Protein AF-0000000076273530 (afdb_homodimer)

pLDDT: mean 72.55, std 24.23, range [30.48, 97.31]

Nearest PDB structures (foldseek):
  2n99-assembly1_A  TM=8.406E-01  e=6.584E-09  Homo sapiens
  8d9y-assembly2_J  TM=8.491E-01  e=9.619E-05  Oxyuranus scutellatus scutellatus
  1w6b-assembly1_A  TM=8.039E-01  e=1.177E-03  Naja oxiana
  7bps-assembly1_A  TM=5.803E-01  e=8.463E-02  Mus musculus
  7bps-assembly2_B  TM=5.901E-01  e=8.996E-02  Mus musculus

Radius of gyration: 47.21 Å; Cα contacts (8 Å, |Δi|>4): 381; chains: 2; bounding box: 47×213×114 Å

InterPro domains:
  IPR035076 Snake toxin/toxin-like [PF00087] (44-116)
  IPR045860 Snake toxin-like superfamily [G3DSA:2.10.60.10] (43-118)
  IPR045860 Snake toxin-like superfamily [SSF57302] (44-117)
  IPR051110 Ly-6/neurotoxin-like and GPI-anchored [PTHR16983] (40-117)

Solvent-accessible surface area (backbone atoms only — not comparable to full-atom values): 14728 Å² total; per-residue (Å²): 140,85,87,80,77,78,79,81,78,80,80,80,81,76,84,79,78,77,73,76,75,74,74,67,78,75,72,72,71,72,72,72,72,65,75,67,76,62,78,60,81,65,65,45,33,17,27,49,37,73,38,73,63,88,66,74,42,74,43,77,37,64,87,73,42,53,25,16,29,27,38,34,34,55,60,85,91,43,90,57,91,50,42,44,32,41,26,31,66,25,65,60,80,77,57,70,80,80,66,73,71,70,62,53,33,36,41,36,37,22,49,48,66,51,59,48,58,134,138,85,82,77,79,77,79,78,79,80,78,80,80,74,83,80,79,77,75,76,75,73,72,67,77,73,71,73,72,71,73,72,73,65,75,67,76,61,76,60,82,65,66,44,33,18,26,49,38,74,38,71,64,89,65,73,43,73,44,76,36,64,88,74,43,55,25,16,30,27,37,37,33,56,58,84,91,43,91,58,91,50,40,44,32,39,26,32,66,25,64,60,79,78,57,69,79,80,66,73,72,71,63,52,34,34,39,36,37,22,48,48,66,51,60,46,58,133

Structure (mmCIF, N/CA/C/O backbone):
data_AF-0000000076273530-model_v1
#
loop_
_entity.id
_entity.type
_entity.pdbx_description
1 polymer 'Secreted Ly-6/uPAR domain-containing protein 2'
#
loop_
_atom_site.group_PDB
_atom_site.id
_atom_site.type_symbol
_atom_site.label_atom_id
_atom_site.label_alt_id
_atom_site.label_comp_id
_atom_site.label_asym_id
_atom_site.label_entity_id
_atom_site.label_seq_id
_atom_site.pdbx_PDB_ins_code
_atom_site.Cartn_x
_atom_site.Cartn_y
_atom_site.Cartn_z
_atom_site.occupancy
_atom_site.B_iso_or_equiv
_atom_site.auth_seq_id
_atom_site.auth_comp_id
_atom_site.auth_asym_id
_atom_site.auth_atom_id
_atom_site.pdbx_PDB_model_num
ATOM 1 N N . MET A 1 1 ? -27.516 117.438 32.781 1 32.28 1 MET A N 1
ATOM 2 C CA . MET A 1 1 ? -27.844 116.375 33.75 1 32.28 1 MET A CA 1
ATOM 3 C C . MET A 1 1 ? -27.734 115 33.094 1 32.28 1 MET A C 1
ATOM 5 O O . MET A 1 1 ? -28.531 114.688 32.219 1 32.28 1 MET A O 1
ATOM 9 N N . THR A 1 2 ? -26.453 114.438 32.906 1 36.31 2 THR A N 1
ATOM 10 C CA . THR A 1 2 ? -25.938 113.312 32.125 1 36.31 2 THR A CA 1
ATOM 11 C C . THR A 1 2 ? -26.469 112 32.656 1 36.31 2 THR A C 1
ATOM 13 O O . THR A 1 2 ? -26.781 111.875 33.844 1 36.31 2 THR A O 1
ATOM 16 N N . PHE A 1 3 ? -26.688 110.938 31.766 1 34.25 3 PHE A N 1
ATOM 17 C CA . PHE A 1 3 ? -27.344 109.688 31.375 1 34.25 3 PHE A CA 1
ATOM 18 C C . PHE A 1 3 ? -26.719 108.5 32.094 1 34.25 3 PHE A C 1
ATOM 20 O O . PHE A 1 3 ? -25.672 108 31.656 1 34.25 3 PHE A O 1
ATOM 27 N N . HIS A 1 4 ? -26.562 108.438 33.5 1 34.25 4 HIS A N 1
ATOM 28 C CA . HIS A 1 4 ? -25.781 107.375 34.188 1 34.25 4 HIS A CA 1
ATOM 29 C C . HIS A 1 4 ? -26.469 106.062 34.094 1 34.25 4 HIS A C 1
ATOM 31 O O . HIS A 1 4 ? -27.547 105.875 34.656 1 34.25 4 HIS A O 1
ATOM 37 N N . ALA A 1 5 ? -26.516 105.5 32.844 1 36.19 5 ALA A N 1
ATOM 38 C CA . ALA A 1 5 ? -27.172 104.188 32.625 1 36.19 5 ALA A CA 1
ATOM 39 C C . ALA A 1 5 ? -26.547 103.062 33.438 1 36.19 5 ALA A C 1
ATOM 41 O O . ALA A 1 5 ? -25.312 102.875 33.406 1 36.19 5 ALA A O 1
ATOM 42 N N . ARG A 1 6 ? -27.141 102.75 34.594 1 32.78 6 ARG A N 1
ATOM 43 C CA . ARG A 1 6 ? -26.781 101.688 35.562 1 32.78 6 ARG A CA 1
ATOM 44 C C . ARG A 1 6 ? -26.812 100.312 34.938 1 32.78 6 ARG A C 1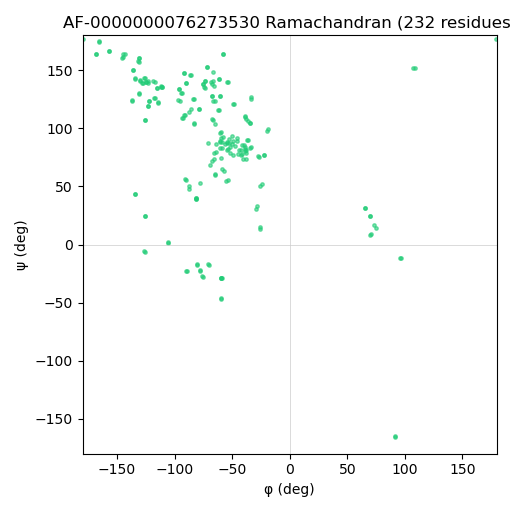
ATOM 46 O O . ARG A 1 6 ? -27.828 99.938 34.375 1 32.78 6 ARG A O 1
ATOM 53 N N . GLU A 1 7 ? -25.672 99.812 34.312 1 36.25 7 GLU A N 1
ATOM 54 C CA . GLU A 1 7 ? -25.5 98.5 33.656 1 36.25 7 GLU A CA 1
ATOM 55 C C . GLU A 1 7 ? -25.719 97.375 34.625 1 36.25 7 GLU A C 1
ATOM 57 O O . GLU A 1 7 ? -25.078 97.312 35.688 1 36.25 7 GLU A O 1
ATOM 62 N N . VAL A 1 8 ? -26.938 96.875 34.812 1 31.77 8 VAL A N 1
ATOM 63 C CA . VAL A 1 8 ? -27.312 95.812 35.719 1 31.77 8 VAL A CA 1
ATOM 64 C C . VAL A 1 8 ? -26.625 94.5 35.25 1 31.77 8 VAL A C 1
ATOM 66 O O . VAL A 1 8 ? -26.562 94.188 34.062 1 31.77 8 VAL A O 1
ATOM 69 N N . ASP A 1 9 ? -25.516 94 35.906 1 30.48 9 ASP A N 1
ATOM 70 C CA . ASP A 1 9 ? -24.625 92.875 35.75 1 30.48 9 ASP A CA 1
ATOM 71 C C . ASP A 1 9 ? -25.359 91.562 36.031 1 30.48 9 ASP A C 1
ATOM 73 O O . ASP A 1 9 ? -25.875 91.375 37.125 1 30.48 9 ASP A O 1
ATOM 77 N N . VAL A 1 10 ? -26.266 91.062 35.188 1 33.72 10 VAL A N 1
ATOM 78 C CA . VAL A 1 10 ? -27 89.812 35.406 1 33.72 10 VAL A CA 1
ATOM 79 C C . VAL A 1 10 ? -26.016 88.625 35.375 1 33.72 10 VAL A C 1
ATOM 81 O O . VAL A 1 10 ? -25.281 88.438 34.406 1 33.72 10 VAL A O 1
ATOM 84 N N . GLY A 1 11 ? -25.234 88.312 36.438 1 30.98 11 GLY A N 1
ATOM 85 C CA . GLY A 1 11 ? -24.312 87.188 36.656 1 30.98 11 GLY A CA 1
ATOM 86 C C . GLY A 1 11 ? -24.953 85.812 36.531 1 30.98 11 GLY A C 1
ATOM 87 O O . GLY A 1 11 ? -25.828 85.5 37.312 1 30.98 11 GLY A O 1
ATOM 88 N N . SER A 1 12 ? -25.5 85.375 35.312 1 32.62 12 SER A N 1
ATOM 89 C CA . SER A 1 12 ? -26.141 84.062 35.125 1 32.62 12 SER A CA 1
ATOM 90 C C . SER A 1 12 ? -25.172 82.938 35.469 1 32.62 12 SER A C 1
ATOM 92 O O . SER A 1 12 ? -24.078 82.812 34.906 1 32.62 12 SER A O 1
ATOM 94 N N . ALA A 1 13 ? -25.094 82.375 36.688 1 37.97 13 ALA A N 1
ATOM 95 C CA . ALA A 1 13 ? -24.312 81.25 37.25 1 37.97 13 ALA A CA 1
ATOM 96 C C . ALA A 1 13 ? -24.688 79.938 36.625 1 37.97 13 ALA A C 1
ATOM 98 O O . ALA A 1 13 ? -25.797 79.438 36.812 1 37.97 13 ALA A O 1
ATOM 99 N N . LEU A 1 14 ? -24.562 79.688 35.25 1 43.06 14 LEU A N 1
ATOM 100 C CA . LEU A 1 14 ? -24.984 78.375 34.688 1 43.06 14 LEU A CA 1
ATOM 101 C C . LEU A 1 14 ? -24.141 77.25 35.281 1 43.06 14 LEU A C 1
ATOM 103 O O . LEU A 1 14 ? -22.922 77.312 35.344 1 43.06 14 LEU A O 1
ATOM 107 N N . PRO A 1 15 ? -24.75 76.188 36.125 1 43.34 15 PRO A N 1
ATOM 108 C CA . PRO A 1 15 ? -24.016 75.125 36.75 1 43.34 15 PRO A CA 1
ATOM 109 C C . PRO A 1 15 ? -23.391 74.125 35.75 1 43.34 15 PRO A C 1
ATOM 111 O O . PRO A 1 15 ? -23.984 73.875 34.688 1 43.34 15 PRO A O 1
ATOM 114 N N . LYS A 1 16 ? -22.094 74.125 35.531 1 41.25 16 LYS A N 1
ATOM 115 C CA . LYS A 1 16 ? -21.297 73.25 34.688 1 41.25 16 LYS A CA 1
ATOM 116 C C . LYS A 1 16 ? -21.438 71.75 35.125 1 41.25 16 LYS A C 1
ATOM 118 O O . LYS A 1 16 ? -21.094 71.438 36.25 1 41.25 16 LYS A O 1
ATOM 123 N N . ALA A 1 17 ? -22.5 71 34.688 1 41.41 17 ALA A N 1
ATOM 124 C CA . ALA A 1 17 ? -22.641 69.562 34.938 1 41.41 17 ALA A CA 1
ATOM 125 C C . ALA A 1 17 ? -21.406 68.75 34.469 1 41.41 17 ALA A C 1
ATOM 127 O O . ALA A 1 17 ? -20.984 68.938 33.312 1 41.41 17 ALA A O 1
ATOM 128 N N . SER A 1 18 ? -20.391 68.562 35.281 1 38.66 18 SER A N 1
ATOM 129 C CA . SER A 1 18 ? -19.188 67.75 35.094 1 38.66 18 SER A CA 1
ATOM 130 C C . SER A 1 18 ? -19.562 66.312 34.719 1 38.66 18 SER A C 1
ATOM 132 O O . SER A 1 18 ? -20.141 65.562 35.531 1 38.66 18 SER A O 1
ATOM 134 N N . GLY A 1 19 ? -20.359 66.062 33.656 1 36.38 19 GLY A N 1
ATOM 135 C CA . GLY A 1 19 ? -20.672 64.688 33.312 1 36.38 19 GLY A CA 1
ATOM 136 C C . GLY A 1 19 ? -19.453 63.812 33.25 1 36.38 19 GLY A C 1
ATOM 137 O O . GLY A 1 19 ? -18.484 64.188 32.562 1 36.38 19 GLY A O 1
ATOM 138 N N . LYS A 1 20 ? -19.047 63.188 34.406 1 41.47 20 LYS A N 1
ATOM 139 C CA . LYS A 1 20 ? -18 62.188 34.406 1 41.47 20 LYS A CA 1
ATOM 140 C C . LYS A 1 20 ? -18.281 61.062 33.406 1 41.47 20 LYS A C 1
ATOM 142 O O . LYS A 1 20 ? -19.328 60.406 33.469 1 41.47 20 LYS A O 1
ATOM 147 N N . VAL A 1 21 ? -17.953 61.312 32.125 1 44.38 21 VAL A N 1
ATOM 148 C CA . VAL A 1 21 ? -18.016 60.25 31.156 1 44.38 21 VAL A CA 1
ATOM 149 C C . VAL A 1 21 ? -17.234 59.031 31.672 1 44.38 21 VAL A C 1
ATOM 151 O O . VAL A 1 21 ? -16.047 59.156 32 1 44.38 21 VAL A O 1
ATOM 154 N N . GLU A 1 22 ? -17.938 58.188 32.531 1 46.06 22 GLU A N 1
ATOM 155 C CA . GLU A 1 22 ? -17.359 56.875 32.875 1 46.06 22 GLU A CA 1
ATOM 156 C C . GLU A 1 22 ? -16.875 56.156 31.625 1 46.06 22 GLU A C 1
ATOM 158 O O . GLU A 1 22 ? -17.641 55.906 30.703 1 46.06 22 GLU A O 1
ATOM 163 N N . THR A 1 23 ? -15.672 56.469 31.234 1 42.91 23 THR A N 1
ATOM 164 C CA . THR A 1 23 ? -15.031 55.688 30.172 1 42.91 23 THR A CA 1
ATOM 165 C C . THR A 1 23 ? -15.133 54.188 30.453 1 42.91 23 THR A C 1
ATOM 167 O O . THR A 1 23 ? -14.688 53.719 31.516 1 42.91 23 THR A O 1
ATOM 170 N N . TRP A 1 24 ? -16.359 53.625 30.188 1 43.38 24 TRP A N 1
ATOM 171 C CA . TRP A 1 24 ? -16.438 52.156 30.25 1 43.38 24 TRP A CA 1
ATOM 172 C C . TRP A 1 24 ? -15.18 51.531 29.672 1 43.38 24 TRP A C 1
ATOM 174 O O . TRP A 1 24 ? -14.602 52.031 28.719 1 43.38 24 TRP A O 1
ATOM 184 N N . PRO A 1 25 ? -14.305 50.906 30.562 1 50.94 25 PRO A N 1
ATOM 185 C CA . PRO A 1 25 ? -13.18 50.188 29.969 1 50.94 25 PRO A CA 1
ATOM 186 C C . PRO A 1 25 ? -13.602 49.312 28.781 1 50.94 25 PRO A C 1
ATOM 188 O O . PRO A 1 25 ? -14.617 48.625 28.844 1 50.94 25 PRO A O 1
ATOM 191 N N . THR A 1 26 ? -13.547 49.875 27.547 1 47.66 26 THR A N 1
ATOM 192 C CA . THR A 1 26 ? -13.68 49 26.391 1 47.66 26 THR A CA 1
ATOM 193 C C . THR A 1 26 ? -12.883 47.719 26.594 1 47.66 26 THR A C 1
ATOM 195 O O . THR A 1 26 ? -11.664 47.75 26.781 1 47.66 26 THR A O 1
ATOM 198 N N . PHE A 1 27 ? -13.484 46.75 27.359 1 49.75 27 PHE A N 1
ATOM 199 C CA . PHE A 1 27 ? -12.859 45.438 27.359 1 49.75 27 PHE A CA 1
ATOM 200 C C . PHE A 1 27 ? -12.469 45.031 25.938 1 49.75 27 PHE A C 1
ATOM 202 O O . PHE A 1 27 ? -13.32 44.938 25.062 1 49.75 27 PHE A O 1
ATOM 209 N N . VAL A 1 28 ? -11.344 45.531 25.469 1 46.94 28 VAL A N 1
ATOM 210 C CA . VAL A 1 28 ? -10.773 44.938 24.266 1 46.94 28 VAL A CA 1
ATOM 211 C C . VAL A 1 28 ? -10.883 43.438 24.328 1 46.94 28 VAL A C 1
ATOM 213 O O . VAL A 1 28 ? -10.375 42.812 25.266 1 46.94 28 VAL A O 1
ATOM 216 N N . ALA A 1 29 ? -12.125 42.938 24.047 1 44.56 29 ALA A N 1
ATOM 217 C CA . ALA A 1 29 ? -12.203 41.5 23.797 1 44.56 29 ALA A CA 1
ATOM 218 C C . ALA A 1 29 ? -10.984 41 23.016 1 44.56 29 ALA A C 1
ATOM 220 O O . ALA A 1 29 ? -10.742 41.469 21.891 1 44.56 29 ALA A O 1
ATOM 221 N N . ALA A 1 30 ? -9.898 40.781 23.734 1 49.06 30 ALA A N 1
ATOM 222 C CA . ALA A 1 30 ? -8.82 40.031 23.109 1 49.06 30 ALA A CA 1
ATOM 223 C C . ALA A 1 30 ? -9.375 38.906 22.234 1 49.06 30 ALA A C 1
ATOM 225 O O . ALA A 1 30 ? -9.992 37.969 22.734 1 49.06 30 ALA A O 1
ATOM 226 N N . LEU A 1 31 ? -9.953 39.312 21.016 1 48.28 31 LEU A N 1
ATOM 227 C CA . LEU A 1 31 ? -10.172 38.188 20.094 1 48.28 31 LEU A CA 1
ATOM 228 C C . LEU A 1 31 ? -9.008 37.188 20.156 1 48.28 31 LEU A C 1
ATOM 230 O O . LEU A 1 31 ? -7.855 37.562 19.922 1 48.28 31 LEU A O 1
ATOM 234 N N . GLY A 1 32 ? -9.023 36.281 21.141 1 47.28 32 GLY A N 1
ATOM 235 C CA . GLY A 1 32 ? -8.086 35.188 21.062 1 47.28 32 GLY A CA 1
ATOM 236 C C . GLY A 1 32 ? -7.797 34.719 19.641 1 47.28 32 GLY A C 1
ATOM 237 O O . GLY A 1 32 ? -8.711 34.312 18.922 1 47.28 32 GLY A O 1
ATOM 238 N N . ALA A 1 33 ? -6.871 35.375 18.953 1 46.69 33 ALA A N 1
ATOM 239 C CA . ALA A 1 33 ? -6.383 34.812 17.688 1 46.69 33 ALA A CA 1
ATOM 240 C C . ALA A 1 33 ? -6.258 33.281 17.781 1 46.69 33 ALA A C 1
ATOM 242 O O . ALA A 1 33 ? -5.523 32.781 18.625 1 46.69 33 ALA A O 1
ATOM 243 N N . ARG A 1 34 ? -7.359 32.594 17.672 1 44.88 34 ARG A N 1
ATOM 244 C CA . ARG A 1 34 ? -7.148 31.172 17.469 1 44.88 34 ARG A CA 1
ATOM 245 C C . ARG A 1 34 ? -5.93 30.906 16.594 1 44.88 34 ARG A C 1
ATOM 247 O O . ARG A 1 34 ? -5.809 31.484 15.508 1 44.88 34 ARG A O 1
ATOM 254 N N . PRO A 1 35 ? -4.777 30.406 17.219 1 46.78 35 PRO A N 1
ATOM 255 C CA . PRO A 1 35 ? -3.725 30.047 16.266 1 46.78 35 PRO A CA 1
ATOM 256 C C . PRO A 1 35 ? -4.277 29.438 14.984 1 46.78 35 PRO A C 1
ATOM 258 O O . PRO A 1 35 ? -5.191 28.609 15.031 1 46.78 35 PRO A O 1
ATOM 261 N N . CYS A 1 36 ? -4.578 30.188 13.992 1 40.47 36 CYS A N 1
ATOM 262 C CA . CYS A 1 36 ? -4.652 29.516 12.695 1 40.47 36 CYS A CA 1
ATOM 263 C C . CYS A 1 36 ? -3.758 28.281 12.664 1 40.47 36 CYS A C 1
ATOM 265 O O . CYS A 1 36 ? -2.561 28.375 12.945 1 40.47 36 CYS A O 1
ATOM 267 N N . HIS A 1 37 ? -4.172 27.172 13.328 1 41.91 37 HIS A N 1
ATOM 268 C CA . HIS A 1 37 ? -3.447 26 12.844 1 41.91 37 HIS A CA 1
ATOM 269 C C . HIS A 1 37 ? -2.932 26.219 11.43 1 41.91 37 HIS A C 1
ATOM 271 O O . HIS A 1 37 ? -3.707 26.188 10.469 1 41.91 37 HIS A O 1
ATOM 277 N N . SER A 1 38 ? -2.248 27.281 11.188 1 38.69 38 SER A N 1
ATOM 278 C CA . SER A 1 38 ? -1.51 27.328 9.93 1 38.69 38 SER A CA 1
ATOM 279 C C . SER A 1 38 ? -1.245 25.922 9.391 1 38.69 38 SER A C 1
ATOM 281 O O . SER A 1 38 ? -0.566 25.125 10.039 1 38.69 38 SER A O 1
ATOM 283 N N . LEU A 1 39 ? -2.164 25.281 8.82 1 42.06 39 LEU A N 1
ATOM 284 C CA . LEU A 1 39 ? -1.726 24.25 7.883 1 42.06 39 LEU A CA 1
ATOM 285 C C . LEU A 1 39 ? -0.376 24.609 7.27 1 42.06 39 LEU A C 1
ATOM 287 O O . LEU A 1 39 ? -0.314 25.344 6.285 1 42.06 39 LEU A O 1
ATOM 291 N N . ARG A 1 40 ? 0.526 25.297 8.008 1 39.53 40 ARG A N 1
ATOM 292 C CA . ARG A 1 40 ? 1.909 25.328 7.543 1 39.53 40 ARG A CA 1
ATOM 293 C C . ARG A 1 40 ? 2.178 24.188 6.57 1 39.53 40 ARG A C 1
ATOM 295 O O . ARG A 1 40 ? 1.852 23.031 6.852 1 39.53 40 ARG A O 1
ATOM 302 N N . THR A 1 41 ? 2.143 24.375 5.32 1 49.19 41 THR A N 1
ATOM 303 C CA . THR A 1 41 ? 2.654 23.531 4.246 1 49.19 41 THR A CA 1
ATOM 304 C C . THR A 1 41 ? 3.801 22.656 4.742 1 49.19 41 THR A C 1
ATOM 306 O O . THR A 1 41 ? 4.973 22.984 4.555 1 49.19 41 THR A O 1
ATOM 309 N N . ARG A 1 42 ? 4.031 22.484 6.051 1 60.12 42 ARG A N 1
ATOM 310 C CA . ARG A 1 42 ? 5.133 21.656 6.539 1 60.12 42 ARG A CA 1
ATOM 311 C C . ARG A 1 42 ? 5.375 20.469 5.621 1 60.12 42 ARG A C 1
ATOM 313 O O . ARG A 1 42 ? 4.426 19.859 5.125 1 60.12 42 ARG A O 1
ATOM 320 N N . GLY A 1 43 ? 6.473 20.578 4.824 1 81.56 43 GLY A N 1
ATOM 321 C CA . GLY A 1 43 ? 6.934 19.562 3.906 1 81.56 43 GLY A CA 1
ATOM 322 C C . GLY A 1 43 ? 6.676 18.141 4.406 1 81.56 43 GLY A C 1
ATOM 323 O O . GLY A 1 43 ? 6.629 17.906 5.613 1 81.56 43 GLY A O 1
ATOM 324 N N . LEU A 1 44 ? 6.109 17.406 3.693 1 92.19 44 LEU A N 1
ATOM 325 C CA . LEU A 1 44 ? 5.902 15.984 3.943 1 92.19 44 LEU A CA 1
ATOM 326 C C . LEU A 1 44 ? 7.211 15.305 4.332 1 92.19 44 LEU A C 1
ATOM 328 O O . LEU A 1 44 ? 8.258 15.578 3.738 1 92.19 44 LEU A O 1
ATOM 332 N N . ASN A 1 45 ? 7.215 14.672 5.594 1 96.19 45 ASN A N 1
ATOM 333 C CA . ASN A 1 45 ? 8.312 13.789 5.961 1 96.19 45 ASN A CA 1
ATOM 334 C C . ASN A 1 45 ? 7.973 12.328 5.691 1 96.19 45 ASN A C 1
ATOM 336 O O . ASN A 1 45 ? 6.879 11.867 6.027 1 96.19 45 ASN A O 1
ATOM 340 N N . CYS A 1 46 ? 8.93 11.594 5.055 1 96.88 46 CYS A N 1
ATOM 341 C CA . CYS A 1 46 ? 8.742 10.164 4.812 1 96.88 46 CYS A CA 1
ATOM 342 C C . CYS A 1 46 ? 9.977 9.375 5.234 1 96.88 46 CYS A C 1
ATOM 344 O O . CYS A 1 46 ? 11.062 9.945 5.387 1 96.88 46 CYS A O 1
ATOM 346 N N . HIS A 1 47 ? 9.773 8.102 5.496 1 97 47 HIS A N 1
ATOM 347 C CA . HIS A 1 47 ? 10.938 7.223 5.539 1 97 47 HIS A CA 1
ATOM 348 C C . HIS A 1 47 ? 11.562 7.066 4.16 1 97 47 HIS A C 1
ATOM 350 O O . HIS A 1 47 ? 10.852 6.844 3.174 1 97 47 HIS A O 1
ATOM 356 N N . GLN A 1 48 ? 12.867 7.305 4.066 1 97 48 GLN A N 1
ATOM 357 C CA . GLN A 1 48 ? 13.609 7.172 2.814 1 97 48 GLN A CA 1
ATOM 358 C C . GLN A 1 48 ? 14.805 6.242 2.982 1 97 48 GLN A C 1
ATOM 360 O O . GLN A 1 48 ? 15.797 6.613 3.609 1 97 48 GLN A O 1
ATOM 365 N N . CYS A 1 49 ? 14.594 5.035 2.365 1 96.44 49 CYS A N 1
ATOM 366 C CA . CYS A 1 49 ? 15.625 4.016 2.51 1 96.44 49 CYS A CA 1
ATOM 367 C C . CYS A 1 49 ? 15.391 2.855 1.553 1 96.44 49 CYS A C 1
ATOM 369 O O . CYS A 1 49 ? 14.367 2.814 0.865 1 96.44 49 CYS A O 1
ATOM 371 N N . LYS A 1 50 ? 16.359 2.102 1.388 1 94.19 50 LYS A N 1
ATOM 372 C CA . LYS A 1 50 ? 16.312 0.859 0.622 1 94.19 50 LYS A CA 1
ATOM 373 C C . LYS A 1 50 ? 17.062 -0.258 1.346 1 94.19 50 LYS A C 1
ATOM 375 O O . LYS A 1 50 ? 18.188 -0.067 1.793 1 94.19 50 LYS A O 1
ATOM 380 N N . GLY A 1 51 ? 16.344 -1.426 1.604 1 89.69 51 GLY A N 1
ATOM 381 C CA . GLY A 1 51 ? 17.016 -2.529 2.266 1 89.69 51 GLY A CA 1
ATOM 382 C C . GLY A 1 51 ? 16.125 -3.725 2.508 1 89.69 51 GLY A C 1
ATOM 383 O O . GLY A 1 51 ? 14.961 -3.729 2.09 1 89.69 51 GLY A O 1
ATOM 384 N N . PHE A 1 52 ? 16.641 -4.805 3.043 1 85.12 52 PHE A N 1
ATOM 385 C CA . PHE A 1 52 ? 15.945 -6.043 3.361 1 85.12 52 PHE A CA 1
ATOM 386 C C . PHE A 1 52 ? 15.344 -5.98 4.762 1 85.12 52 PHE A C 1
ATOM 388 O O . PHE A 1 52 ? 15.625 -6.844 5.598 1 85.12 52 PHE A O 1
ATOM 395 N N . GLY A 1 53 ? 14.57 -4.859 5.062 1 75.19 53 GLY A N 1
ATOM 396 C CA . GLY A 1 53 ? 13.906 -4.715 6.352 1 75.19 53 GLY A CA 1
ATOM 397 C C . GLY A 1 53 ? 14.562 -3.678 7.246 1 75.19 53 GLY A C 1
ATOM 398 O O . GLY A 1 53 ? 15.75 -3.391 7.109 1 75.19 53 GLY A O 1
ATOM 399 N N . GLY A 1 54 ? 13.789 -3.076 8.109 1 75.56 54 GLY A N 1
ATOM 400 C CA . GLY A 1 54 ? 14.266 -2.213 9.172 1 75.56 54 GLY A CA 1
ATOM 401 C C . GLY A 1 54 ? 14.758 -0.865 8.68 1 75.56 54 GLY A C 1
ATOM 402 O O . GLY A 1 54 ? 15.555 -0.208 9.344 1 75.56 54 GLY A O 1
ATOM 403 N N . CYS A 1 55 ? 14.461 -0.509 7.613 1 80.69 55 CYS A N 1
ATOM 404 C CA . CYS A 1 55 ? 14.969 0.79 7.184 1 80.69 55 CYS A CA 1
ATOM 405 C C . CYS A 1 55 ? 14.031 1.91 7.613 1 80.69 55 CYS A C 1
ATOM 407 O O . CYS A 1 55 ? 12.867 1.946 7.199 1 80.69 55 CYS A O 1
ATOM 409 N N . LEU A 1 56 ? 14.453 2.787 8.492 1 88.25 56 LEU A N 1
ATOM 410 C CA . LEU A 1 56 ? 13.594 3.773 9.133 1 88.25 56 LEU A CA 1
ATOM 411 C C . LEU A 1 56 ? 14.25 5.148 9.141 1 88.25 56 LEU A C 1
ATOM 413 O O . LEU A 1 56 ? 14.148 5.883 10.125 1 88.25 56 LEU A O 1
ATOM 417 N N . ASN A 1 57 ? 14.852 5.543 8.031 1 94.19 57 ASN A N 1
ATOM 418 C CA . ASN A 1 57 ? 15.422 6.883 7.926 1 94.19 57 ASN A CA 1
ATOM 419 C C . ASN A 1 57 ? 14.367 7.918 7.559 1 94.19 57 ASN A C 1
ATOM 421 O O . ASN A 1 57 ? 13.992 8.047 6.395 1 94.19 57 ASN A O 1
ATOM 425 N N . ALA A 1 58 ? 13.969 8.703 8.609 1 95.88 58 ALA A N 1
ATOM 426 C CA . ALA A 1 58 ? 12.977 9.758 8.391 1 95.88 58 ALA A CA 1
ATOM 427 C C . ALA A 1 58 ? 13.633 11.023 7.848 1 95.88 58 ALA A C 1
ATOM 429 O O . ALA A 1 58 ? 14.625 11.5 8.398 1 95.88 58 ALA A O 1
ATOM 430 N N . SER A 1 59 ? 13.164 11.5 6.738 1 95.81 59 SER A N 1
ATOM 431 C CA . SER A 1 59 ? 13.719 12.727 6.168 1 95.81 59 SER A CA 1
ATOM 432 C C . SER A 1 59 ? 12.648 13.555 5.48 1 95.81 59 SER A C 1
ATOM 434 O O . SER A 1 59 ? 11.594 13.039 5.113 1 95.81 59 SER A O 1
ATOM 436 N N . ARG A 1 60 ? 12.883 14.781 5.266 1 96.56 60 ARG A N 1
ATOM 437 C CA . ARG A 1 60 ? 11.961 15.703 4.609 1 96.56 60 ARG A CA 1
ATOM 438 C C . ARG A 1 60 ? 11.891 15.438 3.111 1 96.56 60 ARG A C 1
ATOM 440 O O . ARG A 1 60 ? 12.914 15.195 2.469 1 96.56 60 ARG A O 1
ATOM 447 N N . CYS A 1 61 ? 10.711 15.547 2.656 1 97.19 61 CYS A N 1
ATOM 448 C CA . CYS A 1 61 ? 10.492 15.352 1.228 1 97.19 61 CYS A CA 1
ATOM 449 C C . CYS A 1 61 ? 10.719 16.656 0.463 1 97.19 61 CYS A C 1
ATOM 451 O O . CYS A 1 61 ? 10.516 17.734 1.007 1 97.19 61 CYS A O 1
ATOM 453 N N . PRO A 1 62 ? 11.266 16.484 -0.792 1 95.88 62 PRO A N 1
ATOM 454 C CA . PRO A 1 62 ? 11.32 17.688 -1.625 1 95.88 62 PRO A CA 1
ATOM 455 C C . PRO A 1 62 ? 9.945 18.312 -1.854 1 95.88 62 PRO A C 1
ATOM 457 O O . PRO A 1 62 ? 8.922 17.656 -1.643 1 95.88 62 PRO A O 1
ATOM 460 N N . TRP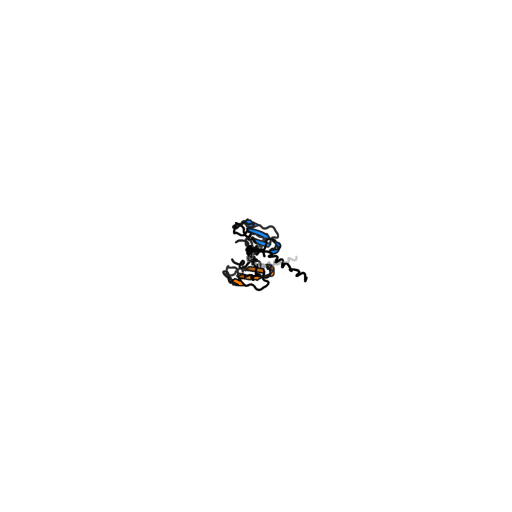 A 1 63 ? 10 19.453 -2.26 1 93.44 63 TRP A N 1
ATOM 461 C CA . TRP A 1 63 ? 8.75 20.141 -2.58 1 93.44 63 TRP A CA 1
ATOM 462 C C . TRP A 1 63 ? 8 19.422 -3.693 1 93.44 63 TRP A C 1
ATOM 464 O O . TRP A 1 63 ? 8.609 18.938 -4.652 1 93.44 63 TRP A O 1
ATOM 474 N N . GLY A 1 64 ? 6.734 19.359 -3.633 1 94 64 GLY A N 1
ATOM 475 C CA . GLY A 1 64 ? 5.926 18.719 -4.66 1 94 64 GLY A CA 1
ATOM 476 C C . GLY A 1 64 ? 5.562 17.297 -4.328 1 94 64 GLY A C 1
ATOM 477 O O . GLY A 1 64 ? 4.758 16.672 -5.027 1 94 64 GLY A O 1
ATOM 478 N N . SER A 1 65 ? 6.207 16.797 -3.311 1 95.19 65 SER A N 1
ATOM 479 C CA . SER A 1 65 ? 5.855 15.453 -2.85 1 95.19 65 SER A CA 1
ATOM 480 C C . SER A 1 65 ? 4.527 15.453 -2.104 1 95.19 65 SER A C 1
ATOM 482 O O . SER A 1 65 ? 4.293 16.297 -1.24 1 95.19 65 SER A O 1
ATOM 484 N N . ASN A 1 66 ? 3.633 14.438 -2.41 1 92.81 66 ASN A N 1
ATOM 485 C CA . ASN A 1 66 ? 2.328 14.383 -1.762 1 92.81 66 ASN A CA 1
ATOM 486 C C . ASN A 1 66 ? 2.084 13.023 -1.108 1 92.81 66 ASN A C 1
ATOM 488 O O . ASN A 1 66 ? 1.062 12.82 -0.45 1 92.81 66 ASN A O 1
ATOM 492 N N . TYR A 1 67 ? 3.076 12.164 -1.395 1 95.38 67 TYR A N 1
ATOM 493 C CA . TYR A 1 67 ? 2.902 10.805 -0.896 1 95.38 67 TYR A CA 1
ATOM 494 C C . TYR A 1 67 ? 4.18 10.297 -0.242 1 95.38 67 TYR A C 1
ATOM 496 O O . TYR A 1 67 ? 5.285 10.578 -0.719 1 95.38 67 TYR A O 1
ATOM 504 N N . CYS A 1 68 ? 3.992 9.547 0.823 1 96.62 68 CYS A N 1
ATOM 505 C CA . CYS A 1 68 ? 4.988 8.578 1.266 1 96.62 68 CYS A CA 1
ATOM 506 C C . CYS A 1 68 ? 4.695 7.191 0.695 1 96.62 68 CYS A C 1
ATOM 508 O O . CYS A 1 68 ? 3.576 6.695 0.807 1 96.62 68 CYS A O 1
ATOM 510 N N . VAL A 1 69 ? 5.777 6.578 0.093 1 96.69 69 VAL A N 1
ATOM 511 C CA . VAL A 1 69 ? 5.551 5.332 -0.633 1 96.69 69 VAL A CA 1
ATOM 512 C C . VAL A 1 69 ? 6.527 4.262 -0.142 1 96.69 69 VAL A C 1
ATOM 514 O O . VAL A 1 69 ? 7.691 4.559 0.138 1 96.69 69 VAL A O 1
ATOM 517 N N . SER A 1 70 ? 6.027 3.029 0.014 1 95.75 70 SER A N 1
ATOM 518 C CA . SER A 1 70 ? 6.832 1.838 0.266 1 95.75 70 SER A CA 1
ATOM 519 C C . SER A 1 70 ? 6.602 0.778 -0.805 1 95.75 70 SER A C 1
ATOM 521 O O . SER A 1 70 ? 5.465 0.36 -1.036 1 95.75 70 SER A O 1
ATOM 523 N N . ILE A 1 71 ? 7.648 0.37 -1.435 1 94.94 71 ILE A N 1
ATOM 524 C CA . ILE A 1 71 ? 7.59 -0.675 -2.451 1 94.94 71 ILE A CA 1
ATOM 525 C C . ILE A 1 71 ? 8.359 -1.903 -1.973 1 94.94 71 ILE A C 1
ATOM 527 O O . ILE A 1 71 ? 9.531 -1.801 -1.595 1 94.94 71 ILE A O 1
ATOM 531 N N . GLY A 1 72 ? 7.664 -2.969 -1.927 1 92.38 72 GLY A N 1
ATOM 532 C CA . GLY A 1 72 ? 8.297 -4.23 -1.59 1 92.38 72 GLY A CA 1
ATOM 533 C C . GLY A 1 72 ? 8.336 -5.207 -2.75 1 92.38 72 GLY A C 1
ATOM 534 O O . GLY A 1 72 ? 7.363 -5.332 -3.498 1 92.38 72 GLY A O 1
ATOM 535 N N . THR A 1 73 ? 9.492 -5.816 -2.893 1 90.31 73 THR A N 1
ATOM 536 C CA . THR A 1 73 ? 9.625 -6.82 -3.939 1 90.31 73 THR A CA 1
ATOM 537 C C . THR A 1 73 ? 10.242 -8.102 -3.385 1 90.31 73 THR A C 1
ATOM 539 O O . THR A 1 73 ? 11.164 -8.047 -2.566 1 90.31 73 THR A O 1
ATOM 542 N N . ARG A 1 74 ? 9.539 -9.125 -3.705 1 83.62 74 ARG A N 1
ATOM 543 C CA . ARG A 1 74 ? 10.133 -10.422 -3.381 1 83.62 74 ARG A CA 1
ATOM 544 C C . ARG A 1 74 ? 10.875 -11 -4.582 1 83.62 74 ARG A C 1
ATOM 546 O O . ARG A 1 74 ? 10.383 -10.93 -5.711 1 83.62 74 ARG A O 1
ATOM 553 N N . VAL A 1 75 ? 12.125 -11.297 -4.395 1 71.88 75 VAL A N 1
ATOM 554 C CA . VAL A 1 75 ? 12.93 -11.914 -5.441 1 71.88 75 VAL A CA 1
ATOM 555 C C . VAL A 1 75 ? 12.883 -13.438 -5.305 1 71.88 75 VAL A C 1
ATOM 557 O O . VAL A 1 75 ? 13.266 -13.984 -4.27 1 71.88 75 VAL A O 1
ATOM 560 N N . PRO A 1 76 ? 12.234 -13.969 -6.281 1 70.81 76 PRO A N 1
ATOM 561 C CA . PRO A 1 76 ? 12.211 -15.438 -6.211 1 70.81 76 PRO A CA 1
ATOM 562 C C . PRO A 1 76 ? 13.602 -16.047 -6.094 1 70.81 76 PRO A C 1
ATOM 564 O O . PRO A 1 76 ? 14.547 -15.547 -6.711 1 70.81 76 PRO A O 1
ATOM 567 N N . PHE A 1 77 ? 13.805 -17.078 -5.293 1 71.5 77 PHE A N 1
ATOM 568 C CA . PHE A 1 77 ? 15 -17.906 -5.172 1 71.5 77 PHE A CA 1
ATOM 569 C C . PHE A 1 77 ? 16.141 -17.125 -4.531 1 71.5 77 PHE A C 1
ATOM 571 O O . PHE A 1 77 ? 17.312 -17.453 -4.727 1 71.5 77 PHE A O 1
ATOM 578 N N . SER A 1 78 ? 15.703 -15.945 -4.09 1 71.56 78 SER A N 1
ATOM 579 C CA . SER A 1 78 ? 16.75 -15.227 -3.379 1 71.56 78 SER A CA 1
ATOM 580 C C . SER A 1 78 ? 17.125 -15.93 -2.076 1 71.56 78 SER A C 1
ATOM 582 O O . SER A 1 78 ? 16.281 -16.578 -1.454 1 71.56 78 SER A O 1
ATOM 584 N N . ALA A 1 79 ? 18.406 -15.93 -1.806 1 73.44 79 ALA A N 1
ATOM 585 C CA . ALA A 1 79 ? 18.891 -16.5 -0.556 1 73.44 79 ALA A CA 1
ATOM 586 C C . ALA A 1 79 ? 18.297 -15.789 0.651 1 73.44 79 ALA A C 1
ATOM 588 O O . ALA A 1 79 ? 18.141 -16.391 1.721 1 73.44 79 ALA A O 1
ATOM 589 N N . ILE A 1 80 ? 17.984 -14.508 0.434 1 69 80 ILE A N 1
ATOM 590 C CA . ILE A 1 80 ? 17.344 -13.734 1.495 1 69 80 ILE A CA 1
ATOM 591 C C . ILE A 1 80 ? 15.836 -13.789 1.336 1 69 80 ILE A C 1
ATOM 593 O O . ILE A 1 80 ? 15.297 -13.414 0.291 1 69 80 ILE A O 1
ATOM 597 N N . ASP A 1 81 ? 15.281 -14.461 2.189 1 77.38 81 ASP A N 1
ATOM 598 C CA . ASP A 1 81 ? 13.836 -14.617 2.084 1 77.38 81 ASP A CA 1
ATOM 599 C C . ASP A 1 81 ? 13.109 -13.406 2.662 1 77.38 81 ASP A C 1
ATOM 601 O O . ASP A 1 81 ? 12.266 -13.547 3.551 1 77.38 81 ASP A O 1
ATOM 605 N N . LEU A 1 82 ? 13.648 -12.125 2.396 1 79.25 82 LEU A N 1
ATOM 606 C CA . LEU A 1 82 ? 13 -10.875 2.77 1 79.25 82 LEU A CA 1
ATOM 607 C C . LEU A 1 82 ? 12.789 -9.984 1.548 1 79.25 82 LEU A C 1
ATOM 609 O O . LEU A 1 82 ? 13.633 -9.938 0.655 1 79.25 82 LEU A O 1
ATOM 613 N N . PRO A 1 83 ? 11.703 -9.438 1.572 1 86.31 83 PRO A N 1
ATOM 614 C CA . PRO A 1 83 ? 11.5 -8.539 0.431 1 86.31 83 PRO A CA 1
ATOM 615 C C . PRO A 1 83 ? 12.445 -7.34 0.444 1 86.31 83 PRO A C 1
ATOM 617 O O . PRO A 1 83 ? 12.781 -6.824 1.514 1 86.31 83 PRO A O 1
ATOM 620 N N . LEU A 1 84 ? 13.008 -6.977 -0.63 1 90.88 84 LEU A N 1
ATOM 621 C CA . LEU A 1 84 ? 13.641 -5.672 -0.793 1 90.88 84 LEU A CA 1
ATOM 622 C C . LEU A 1 84 ? 12.617 -4.551 -0.707 1 90.88 84 LEU A C 1
ATOM 624 O O . LEU A 1 84 ? 11.633 -4.547 -1.447 1 90.88 84 LEU A O 1
ATOM 628 N N . VAL A 1 85 ? 12.891 -3.68 0.215 1 92.88 85 VAL A N 1
ATOM 629 C CA . VAL A 1 85 ? 11.938 -2.594 0.434 1 92.88 85 VAL A CA 1
ATOM 630 C C . VAL A 1 85 ? 12.586 -1.259 0.078 1 92.88 85 VAL A C 1
ATOM 632 O O . VAL A 1 85 ? 13.75 -1.017 0.416 1 92.88 85 VAL A O 1
ATOM 635 N N . THR A 1 86 ? 11.875 -0.447 -0.627 1 95.06 86 THR A N 1
ATOM 636 C CA . THR A 1 86 ? 12.266 0.921 -0.945 1 95.06 86 THR A CA 1
ATOM 637 C C . THR A 1 86 ? 11.211 1.912 -0.469 1 95.06 86 THR A C 1
ATOM 639 O O . THR A 1 86 ? 10.047 1.827 -0.868 1 95.06 86 THR A O 1
ATOM 642 N N . LYS A 1 87 ? 11.57 2.805 0.417 1 96.88 87 LYS A N 1
ATOM 643 C CA . LYS A 1 87 ? 10.695 3.863 0.913 1 96.88 87 LYS A CA 1
ATOM 644 C C . LYS A 1 87 ? 11.156 5.23 0.421 1 96.88 87 LYS A C 1
ATOM 646 O O . LYS A 1 87 ? 12.352 5.535 0.435 1 96.88 87 LYS A O 1
ATOM 651 N N . SER A 1 88 ? 10.227 6.012 -0.024 1 96.94 88 SER A N 1
ATOM 652 C CA . SER A 1 88 ? 10.609 7.301 -0.591 1 96.94 88 SER A CA 1
ATOM 653 C C . SER A 1 88 ? 9.406 8.227 -0.729 1 96.94 88 SER A C 1
ATOM 655 O O . SER A 1 88 ? 8.281 7.844 -0.406 1 96.94 88 SER A O 1
ATOM 657 N N . CYS A 1 89 ? 9.68 9.453 -1.127 1 97.31 89 CYS A N 1
ATOM 658 C CA . CYS A 1 89 ? 8.688 10.477 -1.421 1 97.31 89 CYS A CA 1
ATOM 659 C C . CYS A 1 89 ? 8.266 10.43 -2.883 1 97.31 89 CYS A C 1
ATOM 661 O O . CYS A 1 89 ? 9.094 10.203 -3.768 1 97.31 89 CYS A O 1
ATOM 663 N N . TYR A 1 90 ? 7.004 10.594 -3.076 1 96.62 90 TYR A N 1
ATOM 664 C CA . TYR A 1 90 ? 6.488 10.625 -4.441 1 96.62 90 TYR A CA 1
ATOM 665 C C . TYR A 1 90 ? 5.473 11.742 -4.617 1 96.62 90 TYR A C 1
ATOM 667 O O . TYR A 1 90 ? 4.828 12.164 -3.652 1 96.62 90 TYR A O 1
ATOM 675 N N . SER A 1 91 ? 5.375 12.281 -5.824 1 94.81 91 SER A N 1
ATOM 676 C CA . SER A 1 91 ? 4.344 13.266 -6.137 1 94.81 91 SER A CA 1
ATOM 677 C C . SER A 1 91 ? 2.98 12.602 -6.312 1 94.81 91 SER A C 1
ATOM 679 O O . SER A 1 91 ? 1.944 13.234 -6.102 1 94.81 91 SER A O 1
ATOM 681 N N . GLY A 1 92 ? 2.92 11.32 -6.738 1 93.62 92 GLY A N 1
ATOM 682 C CA . GLY A 1 92 ? 1.763 10.453 -6.891 1 93.62 92 GLY A CA 1
ATOM 683 C C . GLY A 1 92 ? 2.047 9.008 -6.531 1 93.62 92 GLY A C 1
ATOM 684 O O . GLY A 1 92 ? 3.207 8.617 -6.391 1 93.62 92 GLY A O 1
ATOM 685 N N . CYS A 1 93 ? 1.004 8.242 -6.336 1 94.75 93 CYS A N 1
ATOM 686 C CA . CYS A 1 93 ? 1.199 6.816 -6.129 1 94.75 93 CYS A CA 1
ATOM 687 C C . CYS A 1 93 ? 1.453 6.098 -7.449 1 94.75 93 CYS A C 1
ATOM 689 O O . CYS A 1 93 ? 0.593 6.094 -8.328 1 94.75 93 CYS A O 1
ATOM 691 N N . PRO A 1 94 ? 2.588 5.535 -7.586 1 94.19 94 PRO A N 1
ATOM 692 C CA . PRO A 1 94 ? 2.895 4.926 -8.883 1 94.19 94 PRO A CA 1
ATOM 693 C C . PRO A 1 94 ? 2.105 3.643 -9.133 1 94.19 94 PRO A C 1
ATOM 695 O O . PRO A 1 94 ? 1.74 2.943 -8.18 1 94.19 94 PRO A O 1
ATOM 698 N N . ASP A 1 95 ? 1.9 3.385 -10.438 1 91.81 95 ASP A N 1
ATOM 699 C CA . ASP A 1 95 ? 1.325 2.1 -10.82 1 91.81 95 ASP A CA 1
ATOM 700 C C . ASP A 1 95 ? 2.357 0.981 -10.711 1 91.81 95 ASP A C 1
ATOM 702 O O . ASP A 1 95 ? 3.498 1.137 -11.148 1 91.81 95 ASP A O 1
ATOM 706 N N . ILE A 1 96 ? 1.934 -0.104 -10.219 1 91.94 96 ILE A N 1
ATOM 707 C CA . ILE A 1 96 ? 2.85 -1.217 -10 1 91.94 96 ILE A CA 1
ATOM 708 C C . ILE A 1 96 ? 3.482 -1.64 -11.32 1 91.94 96 ILE A C 1
ATOM 710 O O . ILE A 1 96 ? 4.703 -1.781 -11.422 1 91.94 96 ILE A O 1
ATOM 714 N N . PRO A 1 97 ? 2.66 -1.799 -12.461 1 90.81 97 PRO A N 1
ATOM 715 C CA . PRO A 1 97 ? 3.291 -2.209 -13.719 1 90.81 97 PRO A CA 1
ATOM 716 C C . PRO A 1 97 ? 4.355 -1.221 -14.195 1 90.81 97 PRO A C 1
ATOM 718 O O . PRO A 1 97 ? 5.336 -1.621 -14.828 1 90.81 97 PRO A O 1
ATOM 721 N N . SER A 1 98 ? 4.23 0.012 -13.867 1 92.38 98 SER A N 1
ATOM 722 C CA . SER A 1 98 ? 5.18 1.022 -14.328 1 92.38 98 SER A CA 1
ATOM 723 C C . SER A 1 98 ? 6.527 0.866 -13.633 1 92.38 98 SER A C 1
ATOM 725 O O . SER A 1 98 ? 7.531 1.43 -14.078 1 92.38 98 SER A O 1
ATOM 727 N N . LEU A 1 99 ? 6.586 0.133 -12.516 1 92.5 99 LEU A N 1
ATOM 728 C CA . LEU A 1 99 ? 7.809 -0.052 -11.75 1 92.5 99 LEU A CA 1
ATOM 729 C C . LEU A 1 99 ? 8.719 -1.086 -12.406 1 92.5 99 LEU A C 1
ATOM 731 O O . LEU A 1 99 ? 9.914 -1.132 -12.133 1 92.5 99 LEU A O 1
ATOM 735 N N . GLY A 1 100 ? 8.18 -1.968 -13.242 1 90.38 100 GLY A N 1
ATOM 736 C CA . GLY A 1 100 ? 8.977 -2.973 -13.93 1 90.38 100 GLY A CA 1
ATOM 737 C C . GLY A 1 100 ? 9.602 -3.986 -12.992 1 90.38 100 GLY A C 1
ATOM 738 O O . GLY A 1 100 ? 10.703 -4.48 -13.242 1 90.38 100 GLY A O 1
ATOM 739 N N . LEU A 1 101 ? 8.977 -4.305 -11.883 1 88.38 101 LEU A N 1
ATOM 740 C CA . LEU A 1 101 ? 9.586 -5.125 -10.844 1 88.38 101 LEU A CA 1
ATOM 741 C C . LEU A 1 101 ? 9 -6.531 -10.844 1 88.38 101 LEU A C 1
ATOM 743 O O . LEU A 1 101 ? 9.289 -7.328 -9.945 1 88.38 101 LEU A O 1
ATOM 747 N N . GLY A 1 102 ? 8.086 -6.867 -11.742 1 83.62 102 GLY A N 1
ATOM 748 C CA . GLY A 1 102 ? 7.504 -8.203 -11.805 1 83.62 102 GLY A CA 1
ATOM 749 C C . GLY A 1 102 ? 6.234 -8.336 -10.984 1 83.62 102 GLY A C 1
ATOM 750 O O . GLY A 1 102 ? 5.637 -7.336 -10.586 1 83.62 102 GLY A O 1
ATOM 751 N N . PRO A 1 103 ? 5.746 -9.586 -10.68 1 80.62 103 PRO A N 1
ATOM 752 C CA . PRO A 1 103 ? 4.422 -9.805 -10.094 1 80.62 103 PRO A CA 1
ATOM 753 C C . PRO A 1 103 ? 4.453 -9.797 -8.562 1 80.62 103 PRO A C 1
ATOM 755 O O . PRO A 1 103 ? 3.41 -9.617 -7.926 1 80.62 103 PRO A O 1
ATOM 758 N N . ASP A 1 104 ? 5.621 -10.07 -7.973 1 85.94 104 ASP A N 1
ATOM 759 C CA . ASP A 1 104 ? 5.699 -10.156 -6.52 1 85.94 104 ASP A CA 1
ATOM 760 C C . ASP A 1 104 ? 6.047 -8.797 -5.906 1 85.94 104 ASP A C 1
ATOM 762 O O . ASP A 1 104 ? 7.07 -8.664 -5.23 1 85.94 104 ASP A O 1
ATOM 766 N N . VAL A 1 105 ? 5.18 -7.891 -6.277 1 90.56 105 VAL A N 1
ATOM 767 C CA . VAL A 1 105 ? 5.402 -6.516 -5.84 1 90.56 105 VAL A CA 1
ATOM 768 C C . VAL A 1 105 ? 4.234 -6.055 -4.969 1 90.56 105 VAL A C 1
ATOM 770 O O . VAL A 1 105 ? 3.088 -6.441 -5.203 1 90.56 105 VAL A O 1
ATOM 773 N N . SER A 1 106 ? 4.52 -5.34 -3.953 1 93.31 106 SER A N 1
ATOM 774 C CA . SER A 1 106 ? 3.543 -4.652 -3.115 1 93.31 106 SER A CA 1
ATOM 775 C C . SER A 1 106 ? 3.875 -3.17 -2.98 1 93.31 106 SER A C 1
ATOM 777 O O . SER A 1 106 ? 5.051 -2.795 -2.938 1 93.31 106 SER A O 1
ATOM 779 N N . ILE A 1 107 ? 2.865 -2.398 -2.951 1 95.69 107 ILE A N 1
ATOM 780 C CA . ILE A 1 107 ? 3.076 -0.964 -2.783 1 95.69 107 ILE A CA 1
ATOM 781 C C . ILE A 1 107 ? 2.18 -0.438 -1.665 1 95.69 107 ILE A C 1
ATOM 783 O O . ILE A 1 107 ? 1.055 -0.912 -1.488 1 95.69 107 ILE A O 1
ATOM 787 N N . VAL A 1 108 ? 2.693 0.45 -0.87 1 95.75 108 VAL A N 1
ATOM 788 C CA . VAL A 1 108 ? 1.959 1.229 0.122 1 95.75 108 VAL A CA 1
ATOM 789 C C . VAL A 1 108 ? 2.041 2.715 -0.223 1 95.75 108 VAL A C 1
ATOM 791 O O . VAL A 1 108 ? 3.123 3.236 -0.496 1 95.75 108 VAL A O 1
ATOM 794 N N . CYS A 1 109 ? 0.95 3.344 -0.322 1 96.5 109 CYS A N 1
ATOM 795 C CA . CYS A 1 109 ? 0.89 4.785 -0.525 1 96.5 109 CYS A CA 1
ATOM 796 C C . CYS A 1 109 ? 0.039 5.453 0.55 1 96.5 109 CYS A C 1
ATOM 798 O O . CYS A 1 109 ? -1.038 4.961 0.889 1 96.5 109 CYS A O 1
ATOM 800 N N . CYS A 1 110 ? 0.525 6.637 1.016 1 94.69 110 CYS A N 1
ATOM 801 C CA . CYS A 1 110 ? -0.216 7.391 2.02 1 94.69 110 CYS A CA 1
ATOM 802 C C . CYS A 1 110 ? 0.166 8.867 1.986 1 94.69 110 CYS A C 1
ATOM 804 O O . CYS A 1 110 ? 1.157 9.242 1.356 1 94.69 110 CYS A O 1
ATOM 806 N N . GLN A 1 111 ? -0.637 9.719 2.668 1 90.56 111 GLN A N 1
ATOM 807 C CA . GLN A 1 111 ? -0.487 11.141 2.395 1 90.56 111 GLN A CA 1
ATOM 808 C C . GLN A 1 111 ? -0.234 11.922 3.68 1 90.56 111 GLN A C 1
ATOM 810 O O . GLN A 1 111 ? -0.53 13.117 3.754 1 90.56 111 GLN A O 1
ATOM 815 N N . TYR A 1 112 ? 0.288 11.336 4.699 1 89.12 112 TYR A N 1
ATOM 816 C CA . TYR A 1 112 ? 0.682 12.047 5.91 1 89.12 112 TYR A CA 1
ATOM 817 C C . TYR A 1 112 ? 2.096 11.664 6.332 1 89.12 112 TYR A C 1
ATOM 819 O O . TYR A 1 112 ? 2.635 10.656 5.875 1 89.12 112 TYR A O 1
ATOM 827 N N . SER A 1 113 ? 2.662 12.469 7.105 1 91.75 113 SER A N 1
ATOM 828 C CA . SER A 1 113 ? 4.078 12.312 7.426 1 91.75 113 SER A CA 1
ATOM 829 C C . SER A 1 113 ? 4.348 10.969 8.102 1 91.75 113 SER A C 1
ATOM 831 O O . SER A 1 113 ? 3.635 10.586 9.031 1 91.75 113 SER A O 1
ATOM 833 N N . LEU A 1 114 ? 5.348 10.195 7.551 1 93.69 114 LEU A N 1
ATOM 834 C CA . LEU A 1 114 ? 5.949 8.992 8.125 1 93.69 114 LEU A CA 1
ATOM 835 C C . LEU A 1 114 ? 4.957 7.836 8.125 1 93.69 114 LEU A C 1
ATOM 837 O O . LEU A 1 114 ? 5.098 6.891 8.906 1 93.69 114 LEU A O 1
ATOM 841 N N . CYS A 1 115 ? 3.99 7.879 7.234 1 90.81 115 CYS A N 1
ATOM 842 C CA . CYS A 1 115 ? 2.961 6.844 7.207 1 90.81 115 CYS A CA 1
ATOM 843 C C . CYS A 1 115 ? 3.463 5.598 6.484 1 90.81 115 CYS A C 1
ATOM 845 O O . CYS A 1 115 ? 2.842 4.535 6.562 1 90.81 115 CYS A O 1
ATOM 847 N N . ASN A 1 116 ? 4.602 5.664 5.648 1 93.62 116 ASN A N 1
ATOM 848 C CA . ASN A 1 116 ? 5.145 4.484 4.984 1 93.62 116 ASN A CA 1
ATOM 849 C C . ASN A 1 116 ? 6.027 3.67 5.922 1 93.62 116 ASN A C 1
ATOM 851 O O . ASN A 1 116 ? 7.105 3.219 5.527 1 93.62 116 ASN A O 1
ATOM 855 N N . THR A 1 117 ? 5.555 3.596 7.207 1 86.62 117 THR A N 1
ATOM 856 C CA . THR A 1 117 ? 6.227 2.809 8.234 1 86.62 117 THR A CA 1
ATOM 857 C C . THR A 1 117 ? 5.664 1.391 8.289 1 86.62 117 THR A C 1
ATOM 859 O O . THR A 1 117 ? 4.574 1.132 7.773 1 86.62 117 THR A O 1
ATOM 862 N N . ASP A 1 118 ? 6.441 0.418 8.609 1 73.56 118 ASP A N 1
ATOM 863 C CA . ASP A 1 118 ? 6.008 -0.971 8.711 1 73.56 118 ASP A CA 1
ATOM 864 C C . ASP A 1 118 ? 5.121 -1.179 9.938 1 73.56 118 ASP A C 1
ATOM 866 O O . ASP A 1 118 ? 5.211 -0.425 10.914 1 73.56 118 ASP A O 1
ATOM 870 N N . MET B 1 1 ? 14.906 -96.875 -77.875 1 30.72 1 MET B N 1
ATOM 871 C CA . MET B 1 1 ? 15.602 -96.75 -76.625 1 30.72 1 MET B CA 1
ATOM 872 C C . MET B 1 1 ? 15.414 -95.375 -76 1 30.72 1 MET B C 1
ATOM 874 O O . MET B 1 1 ? 15.797 -94.375 -76.625 1 30.72 1 MET B O 1
ATOM 878 N N . THR B 1 2 ? 14.281 -95.125 -75.188 1 38.16 2 THR B N 1
ATOM 879 C CA . THR B 1 2 ? 13.516 -94.062 -74.625 1 38.16 2 THR B CA 1
ATOM 880 C C . THR B 1 2 ? 14.305 -93.375 -73.5 1 38.16 2 THR B C 1
ATOM 882 O O . THR B 1 2 ? 14.719 -94.062 -72.5 1 38.16 2 THR B O 1
ATOM 885 N N . PHE B 1 3 ? 15.148 -92.375 -73.812 1 33.41 3 PHE B N 1
ATOM 886 C CA . PHE B 1 3 ? 16.125 -91.625 -73.062 1 33.41 3 PHE B CA 1
ATOM 887 C C . PHE B 1 3 ? 15.469 -90.875 -71.875 1 33.41 3 PHE B C 1
ATOM 889 O O . PHE B 1 3 ? 14.594 -90.062 -72.062 1 33.41 3 PHE B O 1
ATOM 896 N N . HIS B 1 4 ? 15.227 -91.562 -70.625 1 33.59 4 HIS B N 1
ATOM 897 C CA . HIS B 1 4 ? 14.578 -91.188 -69.375 1 33.59 4 HIS B CA 1
ATOM 898 C C . HIS B 1 4 ? 15.328 -90.062 -68.688 1 33.59 4 HIS B C 1
ATOM 900 O O . HIS B 1 4 ? 16.516 -90.188 -68.438 1 33.59 4 HIS B O 1
ATOM 906 N N . ALA B 1 5 ? 15.086 -88.812 -69.188 1 37.38 5 ALA B N 1
ATOM 907 C CA . ALA B 1 5 ? 15.703 -87.562 -68.688 1 37.38 5 ALA B CA 1
ATOM 908 C C . ALA B 1 5 ? 15.484 -87.375 -67.188 1 37.38 5 ALA B C 1
ATOM 910 O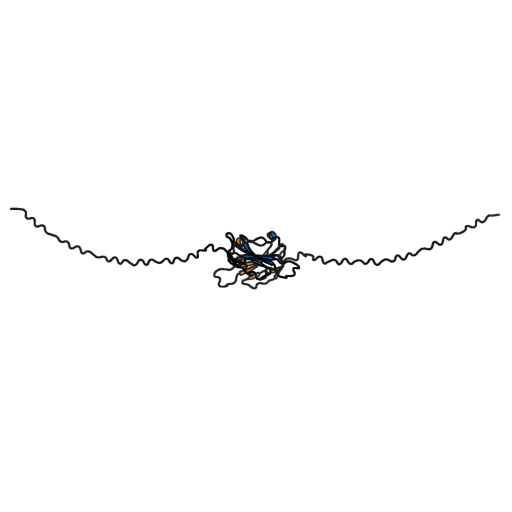 O . ALA B 1 5 ? 14.344 -87.375 -66.75 1 37.38 5 ALA B O 1
ATOM 911 N N . ARG B 1 6 ? 16.375 -87.938 -66.375 1 33.5 6 ARG B N 1
ATOM 912 C CA . ARG B 1 6 ? 16.359 -87.938 -64.938 1 33.5 6 ARG B CA 1
ATOM 913 C C . ARG B 1 6 ? 16.391 -86.5 -64.375 1 33.5 6 ARG B C 1
ATOM 915 O O . ARG B 1 6 ? 17.281 -85.75 -64.688 1 33.5 6 ARG B O 1
ATOM 922 N N . GLU B 1 7 ? 15.195 -85.875 -64.125 1 36.59 7 GLU B N 1
ATOM 923 C CA . GLU B 1 7 ? 14.992 -84.5 -63.625 1 36.59 7 GLU B CA 1
ATOM 924 C C . GLU B 1 7 ? 15.633 -84.312 -62.25 1 36.59 7 GLU B C 1
ATOM 926 O O . GLU B 1 7 ? 15.352 -85.125 -61.344 1 36.59 7 GLU B O 1
ATOM 931 N N . VAL B 1 8 ? 16.906 -83.938 -62.156 1 31.47 8 VAL B N 1
ATOM 932 C CA . VAL B 1 8 ? 17.719 -83.75 -60.969 1 31.47 8 VAL B CA 1
ATOM 933 C C . VAL B 1 8 ? 17.109 -82.688 -60.094 1 31.47 8 VAL B C 1
ATOM 935 O O . VAL B 1 8 ? 16.781 -81.562 -60.594 1 31.47 8 VAL B O 1
ATOM 938 N N . ASP B 1 9 ? 16.297 -83 -59.062 1 31.75 9 ASP B N 1
ATOM 939 C CA . ASP B 1 9 ? 15.562 -82.188 -58.094 1 31.75 9 ASP B CA 1
ATOM 940 C C . ASP B 1 9 ? 16.516 -81.438 -57.188 1 31.75 9 ASP B C 1
ATOM 942 O O . ASP B 1 9 ? 17.328 -82.062 -56.469 1 31.75 9 ASP B O 1
ATOM 946 N N . VAL B 1 10 ? 17.219 -80.375 -57.625 1 34.06 10 VAL B N 1
ATOM 947 C CA . VAL B 1 10 ? 18.188 -79.562 -56.875 1 34.06 10 VAL B CA 1
ATOM 948 C C . VAL B 1 10 ? 17.516 -78.938 -55.656 1 34.06 10 VAL B C 1
ATOM 950 O O . VAL B 1 10 ? 16.562 -78.188 -55.812 1 34.06 10 VAL B O 1
ATOM 953 N N . GLY B 1 11 ? 17.188 -79.625 -54.531 1 31.92 11 GLY B N 1
ATOM 954 C CA . GLY B 1 11 ? 16.578 -79.25 -53.281 1 31.92 11 GLY B CA 1
ATOM 955 C C . GLY B 1 11 ? 17.375 -78.188 -52.562 1 31.92 11 GLY B C 1
ATOM 956 O O . GLY B 1 11 ? 18.5 -78.438 -52.125 1 31.92 11 GLY B O 1
ATOM 957 N N . SER B 1 12 ? 17.547 -76.875 -53.094 1 33.44 12 SER B N 1
ATOM 958 C CA . SER B 1 12 ? 18.344 -75.75 -52.531 1 33.44 12 SER B CA 1
ATOM 959 C C . SER B 1 12 ? 17.891 -75.438 -51.125 1 33.44 12 SER B C 1
ATOM 961 O O . SER B 1 12 ? 16.719 -75.062 -50.906 1 33.44 12 SER B O 1
ATOM 963 N N . ALA B 1 13 ? 18.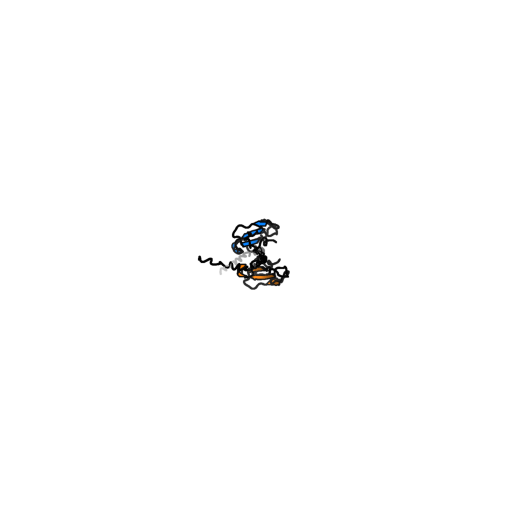375 -76.062 -50.031 1 39.31 13 ALA B N 1
ATOM 964 C CA . ALA B 1 13 ? 18.109 -75.875 -48.594 1 39.31 13 ALA B CA 1
ATOM 965 C C . ALA B 1 13 ? 18.547 -74.562 -48.094 1 39.31 13 ALA B C 1
ATOM 967 O O . ALA B 1 13 ? 19.734 -74.25 -48 1 39.31 13 ALA B O 1
ATOM 968 N N . LEU B 1 14 ? 18.031 -73.375 -48.594 1 44.31 14 LEU B N 1
ATOM 969 C CA . LEU B 1 14 ? 18.562 -72.062 -48.125 1 44.31 14 LEU B CA 1
ATOM 970 C C . LEU B 1 14 ? 18.312 -71.938 -46.625 1 44.31 14 LEU B C 1
ATOM 972 O O . LEU B 1 14 ? 17.188 -72.125 -46.156 1 44.31 14 LEU B O 1
ATOM 976 N N . PRO B 1 15 ? 19.391 -71.875 -45.719 1 42.72 15 PRO B N 1
ATOM 977 C CA . PRO B 1 15 ? 19.219 -71.812 -44.281 1 42.72 15 PRO B CA 1
ATOM 978 C C . PRO B 1 15 ? 18.594 -70.5 -43.812 1 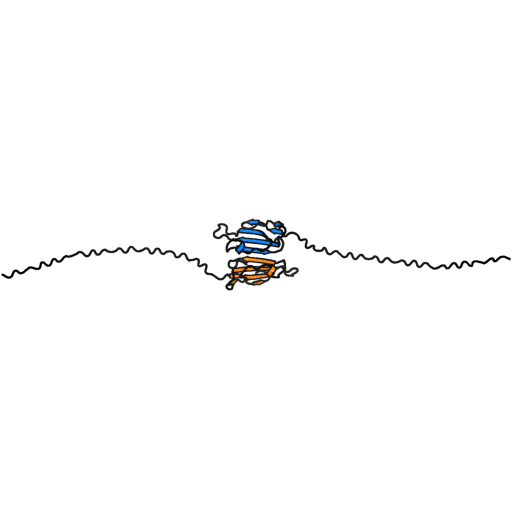42.72 15 PRO B C 1
ATOM 980 O O . PRO B 1 15 ? 18.844 -69.438 -44.406 1 42.72 15 PRO B O 1
ATOM 983 N N . LYS B 1 16 ? 17.328 -70.5 -43.375 1 41.97 16 LYS B N 1
ATOM 984 C CA . LYS B 1 16 ? 16.578 -69.312 -42.875 1 41.97 16 LYS B CA 1
ATOM 985 C C . LYS B 1 16 ? 17.219 -68.75 -41.594 1 41.97 16 LYS B C 1
ATOM 987 O O . LYS B 1 16 ? 17.359 -69.5 -40.594 1 41.97 16 LYS B O 1
ATOM 992 N N . ALA B 1 17 ? 18.266 -67.812 -41.719 1 42.44 17 ALA B N 1
ATOM 993 C CA . ALA B 1 17 ? 18.891 -67.125 -40.594 1 42.44 17 ALA B CA 1
ATOM 994 C C . ALA B 1 17 ? 17.844 -66.438 -39.719 1 42.44 17 ALA B C 1
ATOM 996 O O . ALA B 1 17 ? 17.031 -65.688 -40.219 1 42.44 17 ALA B O 1
ATOM 997 N N . SER B 1 18 ? 17.281 -67.062 -38.688 1 40 18 SER B N 1
ATOM 998 C CA . SER B 1 18 ? 16.375 -66.562 -37.656 1 40 18 SER B CA 1
ATOM 999 C C . SER B 1 18 ? 16.984 -65.375 -36.938 1 40 18 SER B C 1
ATOM 1001 O O . SER B 1 18 ? 17.969 -65.5 -36.219 1 40 18 SER B O 1
ATOM 1003 N N . GLY B 1 19 ? 17.406 -64.312 -37.688 1 37.12 19 GLY B N 1
ATOM 1004 C CA . GLY B 1 19 ? 18 -63.188 -36.969 1 37.12 19 GLY B CA 1
ATOM 1005 C C . GLY B 1 19 ? 17.156 -62.719 -35.812 1 37.12 19 GLY B C 1
ATOM 1006 O O . GLY B 1 19 ? 15.953 -62.5 -35.969 1 37.12 19 GLY B O 1
ATOM 1007 N N . LYS B 1 20 ? 17.438 -63.25 -34.562 1 42.62 20 LYS B N 1
ATOM 1008 C CA . LYS B 1 20 ? 16.812 -62.75 -33.344 1 42.62 20 LYS B CA 1
ATOM 1009 C C . LYS B 1 20 ? 17.016 -61.25 -33.188 1 42.62 20 LYS B C 1
ATOM 1011 O O . LYS B 1 20 ? 18.156 -60.781 -33.125 1 42.62 20 LYS B O 1
ATOM 1016 N N . VAL B 1 21 ? 16.188 -60.438 -33.875 1 44.56 21 VAL B N 1
ATOM 1017 C CA . VAL B 1 21 ? 16.25 -59 -33.625 1 44.56 21 VAL B CA 1
ATOM 1018 C C . VAL B 1 21 ? 16.109 -58.719 -32.125 1 44.56 21 VAL B C 1
ATOM 1020 O O . VAL B 1 21 ? 15.148 -59.156 -31.5 1 44.56 21 VAL B O 1
ATOM 1023 N N . GLU B 1 22 ? 17.297 -58.75 -31.422 1 46.38 22 GLU B N 1
ATOM 1024 C CA . GLU B 1 22 ? 17.297 -58.281 -30.047 1 46.38 22 GLU B CA 1
ATOM 1025 C C . GLU B 1 22 ? 16.625 -56.906 -29.953 1 46.38 22 GLU B C 1
ATOM 1027 O O . GLU B 1 22 ? 17.047 -55.969 -30.609 1 46.38 22 GLU B O 1
ATOM 1032 N N . THR B 1 23 ? 15.344 -56.906 -29.812 1 43.09 23 THR B N 1
ATOM 1033 C CA . THR B 1 23 ? 14.609 -55.688 -29.547 1 43.09 23 THR B CA 1
ATOM 1034 C C . THR B 1 23 ? 15.219 -54.938 -28.359 1 43.09 23 THR B C 1
ATOM 1036 O O . THR B 1 23 ? 15.352 -55.5 -27.266 1 43.09 23 THR B O 1
ATOM 1039 N N . TRP B 1 24 ? 16.359 -54.219 -28.672 1 43.88 24 TRP B N 1
ATOM 1040 C CA . TRP B 1 24 ? 16.859 -53.312 -27.625 1 43.88 24 TRP B CA 1
ATOM 1041 C C . TRP B 1 24 ? 15.727 -52.625 -26.891 1 43.88 24 TRP B C 1
ATOM 1043 O O . TRP B 1 24 ? 14.703 -52.312 -27.484 1 43.88 24 TRP B O 1
ATOM 1053 N N . PRO B 1 25 ? 15.523 -53 -25.578 1 51.31 25 PRO B N 1
ATOM 1054 C CA . PRO B 1 25 ? 14.508 -52.25 -24.844 1 51.31 25 PRO B CA 1
ATOM 1055 C C . PRO B 1 25 ? 14.641 -50.75 -25.047 1 51.31 25 PRO B C 1
ATOM 1057 O O . PRO B 1 25 ? 15.75 -50.188 -24.953 1 51.31 25 PRO B O 1
ATOM 1060 N N . THR B 1 26 ? 14 -50.188 -26.078 1 47.84 26 THR B N 1
ATOM 1061 C CA . THR B 1 26 ? 13.906 -48.719 -26.141 1 47.84 26 THR B CA 1
ATOM 1062 C C . THR B 1 26 ? 13.602 -48.156 -24.75 1 47.84 26 THR B C 1
ATOM 1064 O O . THR B 1 26 ? 12.586 -48.5 -24.141 1 47.84 26 THR B O 1
ATOM 1067 N N . PHE B 1 27 ? 14.695 -47.938 -23.938 1 50.44 27 PHE B N 1
ATOM 1068 C CA . PHE B 1 27 ? 14.484 -47.156 -22.734 1 50.44 27 PHE B CA 1
ATOM 1069 C C . PHE B 1 27 ? 13.648 -45.938 -23.016 1 50.44 27 PHE B C 1
ATOM 1071 O O . PHE B 1 27 ? 14.062 -45.062 -23.797 1 50.44 27 PHE B O 1
ATOM 1078 N N . VAL B 1 28 ? 12.352 -46.094 -23.141 1 46.53 28 VAL B N 1
ATOM 1079 C CA . VAL B 1 28 ? 11.492 -44.906 -23.125 1 46.53 28 VAL B CA 1
ATOM 1080 C C . VAL B 1 28 ? 11.945 -43.938 -22.031 1 46.53 28 VAL B C 1
ATOM 1082 O O . VAL B 1 28 ? 11.977 -44.312 -20.859 1 46.53 28 VAL B O 1
ATOM 1085 N N . ALA B 1 29 ? 13.055 -43.219 -22.359 1 44.84 29 ALA B N 1
ATOM 1086 C CA . ALA B 1 29 ? 13.344 -42.094 -21.484 1 44.84 29 ALA B CA 1
ATOM 1087 C C . ALA B 1 29 ? 12.055 -41.375 -21.047 1 44.84 29 ALA B C 1
ATOM 1089 O O . ALA B 1 29 ? 11.289 -40.906 -21.891 1 44.84 29 ALA B O 1
ATOM 1090 N N . ALA B 1 30 ? 11.43 -41.906 -20.016 1 48.81 30 ALA B N 1
ATOM 1091 C CA . ALA B 1 30 ? 10.367 -41.156 -19.375 1 48.81 30 ALA B CA 1
ATOM 1092 C C . ALA B 1 30 ? 10.742 -39.688 -19.281 1 48.81 30 ALA B C 1
ATOM 1094 O O . ALA B 1 30 ? 11.68 -39.312 -18.578 1 48.81 30 ALA B O 1
ATOM 1095 N N . LEU B 1 31 ? 10.703 -38.938 -20.469 1 48.25 31 LEU B N 1
ATOM 1096 C CA . LEU B 1 31 ? 10.758 -37.5 -20.266 1 48.25 31 LEU B CA 1
ATOM 1097 C C . LEU B 1 31 ? 9.922 -37.094 -19.062 1 48.25 31 LEU B C 1
ATOM 1099 O O . LEU B 1 31 ? 8.727 -37.406 -19 1 48.25 31 LEU B O 1
ATOM 1103 N N . GLY B 1 32 ? 10.508 -37.156 -17.859 1 47.28 32 GLY B N 1
ATOM 1104 C CA . GLY B 1 32 ? 9.844 -36.531 -16.719 1 47.28 32 GLY B CA 1
ATOM 1105 C C . GLY B 1 32 ? 9.086 -35.281 -17.078 1 47.28 32 GLY B C 1
ATOM 1106 O O . GLY B 1 32 ? 9.672 -34.312 -17.562 1 47.28 32 GLY B O 1
ATOM 1107 N N . ALA B 1 33 ? 7.859 -35.375 -17.562 1 47.69 33 ALA B N 1
ATOM 1108 C CA . ALA B 1 33 ? 7 -34.219 -17.688 1 47.69 33 ALA B CA 1
ATOM 1109 C C . ALA B 1 33 ? 7.176 -33.281 -16.484 1 47.69 33 ALA B C 1
ATOM 1111 O O . ALA B 1 33 ? 6.949 -33.688 -15.344 1 47.69 33 ALA B O 1
ATOM 1112 N N . ARG B 1 34 ? 8.211 -32.5 -16.516 1 45.34 34 ARG B N 1
ATOM 1113 C CA . ARG B 1 34 ? 8.188 -31.438 -15.5 1 45.34 34 ARG B CA 1
ATOM 1114 C C . ARG B 1 34 ? 6.777 -30.891 -15.305 1 45.34 34 ARG B C 1
ATOM 1116 O O . ARG B 1 34 ? 6.105 -30.531 -16.281 1 45.34 34 ARG B O 1
ATOM 1123 N N . PRO B 1 35 ? 6.117 -31.219 -14.109 1 47.12 35 PRO B N 1
ATOM 1124 C CA . PRO B 1 35 ? 4.836 -30.531 -13.953 1 47.12 35 PRO B CA 1
ATOM 1125 C C . PRO B 1 35 ? 4.859 -29.094 -14.5 1 47.12 35 PRO B C 1
ATOM 1127 O O . PRO B 1 35 ? 5.828 -28.375 -14.281 1 47.12 35 PRO B O 1
ATOM 1130 N N . CYS B 1 36 ? 4.547 -28.859 -15.727 1 40.16 36 CYS B N 1
ATOM 1131 C CA . CYS B 1 36 ? 4.164 -27.484 -16.031 1 40.16 36 CYS B CA 1
ATOM 1132 C C . CYS B 1 36 ? 3.572 -26.797 -14.812 1 40.16 36 CYS B C 1
ATOM 1134 O O . CYS B 1 36 ? 2.627 -27.297 -14.203 1 40.16 36 CYS B O 1
ATOM 1136 N N . HIS B 1 37 ? 4.414 -26.375 -13.836 1 41.84 37 HIS B N 1
ATOM 1137 C CA . HIS B 1 37 ? 3.758 -25.391 -12.992 1 41.84 37 HIS B CA 1
ATOM 1138 C C . HIS B 1 37 ? 2.646 -24.672 -13.75 1 41.84 37 HIS B C 1
ATOM 1140 O O . HIS B 1 37 ? 2.916 -23.812 -14.594 1 41.84 37 HIS B O 1
ATOM 1146 N N . SER B 1 38 ? 1.778 -25.391 -14.375 1 38.47 38 SER B N 1
ATOM 1147 C CA . SER B 1 38 ? 0.568 -24.719 -14.828 1 38.47 38 SER B CA 1
ATOM 1148 C C . SER B 1 38 ? 0.31 -23.453 -14.023 1 38.47 38 SER B C 1
ATOM 1150 O O . SER B 1 38 ? 0.1 -23.5 -12.812 1 38.47 38 SER B O 1
ATOM 1152 N N . LEU B 1 39 ? 0.976 -22.406 -14.258 1 41.53 39 LEU B N 1
ATOM 1153 C CA . LEU B 1 39 ? 0.346 -21.141 -13.875 1 41.53 39 LEU B CA 1
ATOM 1154 C C . LEU B 1 39 ? -1.174 -21.25 -13.945 1 41.53 39 LEU B C 1
ATOM 1156 O O . LEU B 1 39 ? -1.759 -21.078 -15.023 1 41.53 39 LEU B O 1
ATOM 1160 N N . ARG B 1 40 ? -1.784 -22.453 -13.695 1 39.25 40 ARG B N 1
ATOM 1161 C CA . ARG B 1 40 ? -3.217 -22.438 -13.422 1 39.25 40 ARG B CA 1
ATOM 1162 C C . ARG B 1 40 ? -3.68 -21.031 -13.023 1 39.25 40 ARG B C 1
ATOM 1164 O O . ARG B 1 40 ? -3.062 -20.391 -12.172 1 39.25 40 ARG B O 1
ATOM 1171 N N . THR B 1 41 ? -4.23 -20.266 -13.875 1 48.91 41 THR B N 1
ATOM 1172 C CA . THR B 1 41 ? -5.004 -19.047 -13.648 1 48.91 41 THR B CA 1
ATOM 1173 C C . THR B 1 41 ? -5.645 -19.062 -12.266 1 48.91 41 THR B C 1
ATOM 1175 O O . THR B 1 41 ? -6.824 -19.406 -12.125 1 48.91 41 THR B O 1
ATOM 1178 N N . ARG B 1 42 ? -5.262 -19.953 -11.344 1 59.53 42 ARG B N 1
ATOM 1179 C CA . ARG B 1 42 ? -5.879 -20 -10.023 1 59.53 42 ARG B CA 1
ATOM 1180 C C . ARG B 1 42 ? -6.262 -18.594 -9.547 1 59.53 42 ARG B C 1
ATOM 1182 O O . ARG B 1 42 ? -5.52 -17.641 -9.766 1 59.53 42 ARG B O 1
ATOM 1189 N N . GLY B 1 43 ? -7.598 -18.344 -9.617 1 81.44 43 GLY B N 1
ATOM 1190 C CA . GLY B 1 43 ? -8.211 -17.094 -9.172 1 81.44 43 GLY B CA 1
ATOM 1191 C C . GLY B 1 43 ? -7.508 -16.469 -7.984 1 81.44 43 GLY B C 1
ATOM 1192 O O . GLY B 1 43 ? -6.926 -17.172 -7.156 1 81.44 43 GLY B O 1
ATOM 1193 N N . LEU B 1 44 ? -7.156 -15.359 -8.094 1 92 44 LEU B N 1
ATOM 1194 C CA . LEU B 1 44 ? -6.602 -14.555 -7.008 1 92 44 LEU B CA 1
ATOM 1195 C C . LEU B 1 44 ? -7.473 -14.641 -5.762 1 92 44 LEU B C 1
ATOM 1197 O O . LEU B 1 44 ? -8.703 -14.594 -5.855 1 92 44 LEU B O 1
ATOM 1201 N N . ASN B 1 45 ? -6.844 -15.141 -4.613 1 96.06 45 ASN B N 1
ATOM 1202 C CA . ASN B 1 45 ? -7.504 -15.031 -3.316 1 96.06 45 ASN B CA 1
ATOM 1203 C C . ASN B 1 45 ? -7.027 -13.805 -2.549 1 96.06 45 ASN B C 1
ATOM 1205 O O . ASN B 1 45 ? -5.824 -13.531 -2.482 1 96.06 45 ASN B O 1
ATOM 1209 N N . CYS B 1 46 ? -7.996 -13.039 -1.979 1 96.81 46 CYS B N 1
ATOM 1210 C CA . CYS B 1 46 ? -7.656 -11.883 -1.154 1 96.81 46 CYS B CA 1
ATOM 1211 C C . CYS B 1 46 ? -8.43 -11.914 0.161 1 96.81 46 CYS B C 1
ATOM 1213 O O . CYS B 1 46 ? -9.438 -12.609 0.281 1 96.81 46 CYS B O 1
ATOM 1215 N N . HIS B 1 47 ? -7.887 -11.227 1.153 1 96.94 47 HIS B N 1
ATOM 1216 C CA . HIS B 1 47 ? -8.734 -10.898 2.295 1 96.94 47 HIS B CA 1
ATOM 1217 C C . HIS B 1 47 ? -9.828 -9.914 1.905 1 96.94 47 HIS B C 1
ATOM 1219 O O . HIS B 1 47 ? -9.562 -8.914 1.231 1 96.94 47 HIS B O 1
ATOM 1225 N N . GLN B 1 48 ? -11.07 -10.258 2.215 1 96.88 48 GLN B N 1
ATOM 1226 C CA . GLN B 1 48 ? -12.227 -9.406 1.93 1 96.88 48 GLN B CA 1
ATOM 1227 C C . GLN B 1 48 ? -13.039 -9.148 3.191 1 96.88 48 GLN B C 1
ATOM 1229 O O . GLN B 1 48 ? -13.734 -10.047 3.686 1 96.88 48 GLN B O 1
ATOM 1234 N N . CYS B 1 49 ? -12.883 -7.855 3.645 1 96.38 49 CYS B N 1
ATOM 1235 C CA . CYS B 1 49 ? -13.547 -7.488 4.891 1 96.38 49 CYS B CA 1
ATOM 1236 C C . CYS B 1 49 ? -13.508 -5.98 5.105 1 96.38 49 CYS B C 1
ATOM 1238 O O . CYS B 1 49 ? -12.875 -5.254 4.336 1 96.38 49 CYS B O 1
ATOM 1240 N N . LYS B 1 50 ? -14.297 -5.551 5.961 1 94.06 50 LYS B N 1
ATOM 1241 C CA . LYS B 1 50 ? -14.336 -4.164 6.426 1 94.06 50 LYS B CA 1
ATOM 1242 C C . LYS B 1 50 ? -14.484 -4.098 7.945 1 94.06 50 LYS B C 1
ATOM 1244 O O . LYS B 1 50 ? -15.344 -4.762 8.523 1 94.06 50 LYS B O 1
ATOM 1249 N N . GLY B 1 51 ? -13.484 -3.383 8.633 1 89.5 51 GLY B N 1
ATOM 1250 C CA . GLY B 1 51 ? -13.594 -3.268 10.078 1 89.5 51 GLY B CA 1
ATOM 1251 C C . GLY B 1 51 ? -12.461 -2.475 10.695 1 89.5 51 GLY B C 1
ATOM 1252 O O . GLY B 1 51 ? -11.617 -1.93 9.984 1 89.5 51 GLY B O 1
ATOM 1253 N N . PHE B 1 52 ? -12.477 -2.244 11.992 1 84.44 52 PHE B N 1
ATOM 1254 C CA . PHE B 1 52 ? -11.477 -1.511 12.758 1 84.44 52 PHE B CA 1
ATOM 1255 C C . PHE B 1 52 ? -10.352 -2.438 13.211 1 84.44 52 PHE B C 1
ATOM 1257 O O . PHE B 1 52 ? -9.992 -2.455 14.391 1 84.44 52 PHE B O 1
ATOM 1264 N N . GLY B 1 53 ? -9.805 -3.275 12.242 1 74.56 53 GLY B N 1
ATOM 1265 C CA . GLY B 1 53 ? -8.695 -4.164 12.539 1 74.56 53 GLY B CA 1
ATOM 1266 C C . GLY B 1 53 ? -9.086 -5.625 12.578 1 74.56 53 GLY B C 1
ATOM 1267 O O . GLY B 1 53 ? -10.258 -5.953 12.82 1 74.56 53 GLY B O 1
ATOM 1268 N N . GLY B 1 54 ? -8.164 -6.496 12.273 1 75.12 54 GLY B N 1
ATOM 1269 C CA . GLY B 1 54 ? -8.297 -7.934 12.461 1 75.12 54 GLY B CA 1
ATOM 1270 C C . GLY B 1 54 ? -9.211 -8.586 11.438 1 75.12 54 GLY B C 1
ATOM 1271 O O . GLY B 1 54 ? -9.742 -9.672 11.68 1 75.12 54 GLY B O 1
ATOM 1272 N N . CYS B 1 55 ? -9.508 -7.98 10.477 1 80 55 CYS B N 1
ATOM 1273 C CA . CYS B 1 55 ? -10.398 -8.664 9.547 1 80 55 CYS B CA 1
ATOM 1274 C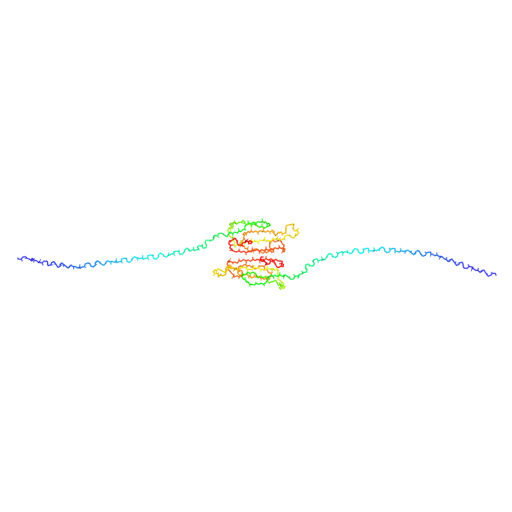 C . CYS B 1 55 ? -9.609 -9.531 8.57 1 80 55 CYS B C 1
ATOM 1276 O O . CYS B 1 55 ? -8.766 -9.023 7.832 1 80 55 CYS B O 1
ATOM 1278 N N . LEU B 1 56 ? -9.797 -10.828 8.602 1 87.88 56 LEU B N 1
ATOM 1279 C CA . LEU B 1 56 ? -8.953 -11.773 7.879 1 87.88 56 LEU B CA 1
ATOM 1280 C C . LEU B 1 56 ? -9.812 -12.812 7.152 1 87.88 56 LEU B C 1
ATOM 1282 O O . LEU B 1 56 ? -9.453 -13.992 7.102 1 87.88 56 LEU B O 1
ATOM 1286 N N . ASN B 1 57 ? -10.875 -12.359 6.508 1 93.94 57 ASN B N 1
ATOM 1287 C CA . ASN B 1 57 ? -11.688 -13.273 5.711 1 93.94 57 ASN B CA 1
ATOM 1288 C C . ASN B 1 57 ? -11.094 -13.484 4.32 1 93.94 57 ASN B C 1
ATOM 1290 O O . ASN B 1 57 ? -11.266 -12.648 3.436 1 93.94 57 ASN B O 1
ATOM 1294 N N . ALA B 1 58 ? -10.469 -14.688 4.156 1 95.62 58 ALA B N 1
ATOM 1295 C CA . ALA B 1 58 ? -9.875 -15.031 2.865 1 95.62 58 ALA B CA 1
ATOM 1296 C C . ALA B 1 58 ? -10.922 -15.602 1.918 1 95.62 58 ALA B C 1
ATOM 1298 O O . ALA B 1 58 ? -11.68 -16.516 2.289 1 95.62 58 ALA B O 1
ATOM 1299 N N . SER B 1 59 ? -11.047 -15.023 0.76 1 95.69 59 SER B N 1
ATOM 1300 C CA . SER B 1 59 ? -12.016 -15.523 -0.209 1 95.69 59 SER B CA 1
ATOM 1301 C C . SER B 1 59 ? -11.5 -15.367 -1.637 1 95.69 59 SER B C 1
ATOM 1303 O O . SER B 1 59 ? -10.617 -14.555 -1.896 1 95.69 59 SER B O 1
ATOM 1305 N N . ARG B 1 60 ? -12.047 -16.078 -2.537 1 96.44 60 ARG B N 1
ATOM 1306 C CA . ARG B 1 60 ? -11.672 -16.031 -3.949 1 96.44 60 ARG B CA 1
ATOM 1307 C C . ARG B 1 60 ? -12.172 -14.75 -4.609 1 96.44 60 ARG B C 1
ATOM 1309 O O . ARG B 1 60 ? -13.305 -14.32 -4.363 1 96.44 60 ARG B O 1
ATOM 1316 N N . CYS B 1 61 ? -11.328 -14.258 -5.426 1 97.12 61 CYS B N 1
ATOM 1317 C CA . CYS B 1 61 ? -11.688 -13.055 -6.16 1 97.12 61 CYS B CA 1
ATOM 1318 C C . CYS B 1 61 ? -12.445 -13.398 -7.438 1 97.12 61 CYS B C 1
ATOM 1320 O O . CYS B 1 61 ? -12.25 -14.477 -8.008 1 97.12 61 CYS B O 1
ATOM 1322 N N . PRO B 1 62 ? -13.422 -12.484 -7.785 1 95.81 62 PRO B N 1
ATOM 1323 C CA . PRO B 1 62 ? -14.047 -12.688 -9.094 1 95.81 62 PRO B CA 1
ATOM 1324 C C . PRO B 1 62 ? -13.039 -12.664 -10.242 1 95.81 62 PRO B C 1
ATOM 1326 O O . PRO B 1 62 ? -11.914 -12.18 -10.062 1 95.81 62 PRO B O 1
ATOM 1329 N N . TRP B 1 63 ? -13.477 -13.133 -11.273 1 93.25 63 TRP B N 1
ATOM 1330 C CA . TRP B 1 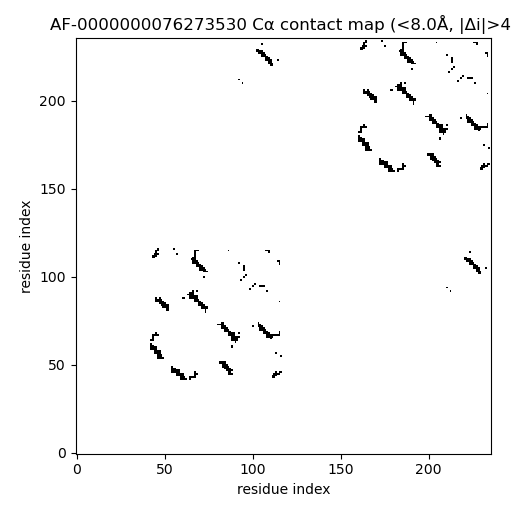63 ? -12.625 -13.109 -12.461 1 93.25 63 TRP B CA 1
ATOM 1331 C C . TRP B 1 63 ? -12.281 -11.68 -12.859 1 93.25 63 TRP B C 1
ATOM 1333 O O . TRP B 1 63 ? -13.125 -10.781 -12.781 1 93.25 63 TRP B O 1
ATOM 1343 N N . GLY B 1 64 ? -11.117 -11.453 -13.305 1 93.94 64 GLY B N 1
ATOM 1344 C CA . GLY B 1 64 ? -10.695 -10.125 -13.734 1 93.94 64 GLY B CA 1
ATOM 1345 C C . GLY B 1 64 ? -9.961 -9.352 -12.664 1 93.94 64 GLY B C 1
ATOM 1346 O O . GLY B 1 64 ? -9.414 -8.281 -12.93 1 93.94 64 GLY B O 1
ATOM 1347 N N . SER B 1 65 ? -10.023 -9.891 -11.461 1 95.19 65 SER B N 1
ATOM 1348 C CA . SER B 1 65 ? -9.258 -9.281 -10.375 1 95.19 65 SER B CA 1
ATOM 1349 C C . SER B 1 65 ? -7.77 -9.562 -10.516 1 95.19 65 SER B C 1
ATOM 1351 O O . SER B 1 65 ? -7.367 -10.703 -10.75 1 95.19 65 SER B O 1
ATOM 1353 N N . ASN B 1 66 ? -6.902 -8.492 -10.32 1 92.75 66 ASN B N 1
ATOM 1354 C CA . ASN B 1 66 ? -5.461 -8.664 -10.461 1 92.75 66 ASN B CA 1
ATOM 1355 C C . ASN B 1 66 ? -4.711 -8.203 -9.219 1 92.75 66 ASN B C 1
ATOM 1357 O O . ASN B 1 66 ? -3.492 -8.344 -9.133 1 92.75 66 ASN B O 1
ATOM 1361 N N . TYR B 1 67 ? -5.543 -7.625 -8.352 1 95.31 67 TYR B N 1
ATOM 1362 C CA . TYR B 1 67 ? -4.922 -7.055 -7.164 1 95.31 67 TYR B CA 1
ATOM 1363 C C . TYR B 1 67 ? -5.691 -7.441 -5.906 1 95.31 67 TYR B C 1
ATOM 1365 O O . TYR B 1 67 ? -6.922 -7.496 -5.914 1 95.31 67 TYR B O 1
ATOM 1373 N N . CYS B 1 68 ? -4.945 -7.672 -4.848 1 96.56 68 CYS B N 1
ATOM 1374 C CA . CYS B 1 68 ? -5.465 -7.551 -3.49 1 96.56 68 CYS B CA 1
ATOM 1375 C C . CYS B 1 68 ? -5.172 -6.168 -2.918 1 96.56 68 CYS B C 1
ATOM 1377 O O . CYS B 1 68 ? -4.035 -5.703 -2.957 1 96.56 68 CYS B O 1
ATOM 1379 N N . VAL B 1 69 ? -6.266 -5.539 -2.363 1 96.62 69 VAL B N 1
ATOM 1380 C CA . VAL B 1 69 ? -6.125 -4.148 -1.952 1 96.62 69 VAL B CA 1
ATOM 1381 C C . VAL B 1 69 ? -6.582 -3.988 -0.504 1 96.62 69 VAL B C 1
ATOM 1383 O O . VAL B 1 69 ? -7.562 -4.609 -0.084 1 96.62 69 VAL B O 1
ATOM 1386 N N . SER B 1 70 ? -5.836 -3.176 0.281 1 95.69 70 SER B N 1
ATOM 1387 C CA . SER B 1 70 ? -6.223 -2.727 1.614 1 95.69 70 SER B CA 1
ATOM 1388 C C . SER B 1 70 ? -6.254 -1.204 1.697 1 95.69 70 SER B C 1
ATOM 1390 O O . SER B 1 70 ? -5.258 -0.541 1.403 1 95.69 70 SER B O 1
ATOM 1392 N N . ILE B 1 71 ? -7.375 -0.685 2.078 1 94.81 71 ILE B N 1
ATOM 1393 C CA . ILE B 1 71 ? -7.539 0.754 2.252 1 94.81 71 ILE B CA 1
ATOM 1394 C C . ILE B 1 71 ? -7.793 1.07 3.723 1 94.81 71 ILE B C 1
ATOM 1396 O O . ILE B 1 71 ? -8.703 0.509 4.336 1 94.81 71 ILE B O 1
ATOM 1400 N N . GLY B 1 72 ? -6.941 1.863 4.234 1 92.19 72 GLY B N 1
ATOM 1401 C CA . GLY B 1 72 ? -7.125 2.332 5.598 1 92.19 72 GLY B CA 1
ATOM 1402 C C . GLY B 1 72 ? -7.449 3.812 5.684 1 92.19 72 GLY B C 1
ATOM 1403 O O . GLY B 1 72 ? -6.871 4.621 4.953 1 92.19 72 GLY B O 1
ATOM 1404 N N . THR B 1 73 ? -8.414 4.102 6.523 1 90.19 73 THR B N 1
ATOM 1405 C CA . THR B 1 73 ? -8.773 5.5 6.73 1 90.19 73 THR B CA 1
ATOM 1406 C C . THR B 1 73 ? -8.844 5.82 8.219 1 90.19 73 THR B C 1
ATOM 1408 O O . THR B 1 73 ? -9.312 5.008 9.016 1 90.19 73 THR B O 1
ATOM 1411 N N . ARG B 1 74 ? -8.172 6.887 8.484 1 83.56 74 ARG B N 1
ATOM 1412 C CA . ARG B 1 74 ? -8.32 7.387 9.852 1 83.56 74 ARG B CA 1
ATOM 1413 C C . ARG B 1 74 ? -9.367 8.5 9.914 1 83.56 74 ARG B C 1
ATOM 1415 O O . ARG B 1 74 ? -9.398 9.375 9.047 1 83.56 74 ARG B O 1
ATOM 1422 N N . VAL B 1 75 ? -10.344 8.305 10.75 1 72 75 VAL B N 1
ATOM 1423 C CA . VAL B 1 75 ? -11.375 9.312 10.961 1 72 75 VAL B CA 1
ATOM 1424 C C . VAL B 1 75 ? -10.969 10.234 12.109 1 72 75 VAL B C 1
ATOM 1426 O O . VAL B 1 75 ? -10.742 9.773 13.234 1 72 75 VAL B O 1
ATOM 1429 N N . PRO B 1 76 ? -10.711 11.414 11.672 1 70.56 76 PRO B N 1
ATOM 1430 C CA . PRO B 1 76 ? -10.359 12.344 12.75 1 70.56 76 PRO B CA 1
ATOM 1431 C C . PRO B 1 76 ? -11.422 12.391 13.852 1 70.56 76 PRO B C 1
ATOM 1433 O O . PRO B 1 76 ? -12.617 12.312 13.562 1 70.56 76 PRO B O 1
ATOM 1436 N N . PHE B 1 77 ? -11.07 12.453 15.133 1 71.38 77 PHE B N 1
ATOM 1437 C CA . PHE B 1 77 ? -11.898 12.688 16.297 1 71.38 77 PHE B CA 1
ATOM 1438 C C . PHE B 1 77 ? -12.797 11.484 16.578 1 71.38 77 PHE B C 1
ATOM 1440 O O . PHE B 1 77 ? -13.852 11.617 17.203 1 71.38 77 PHE B O 1
ATOM 1447 N N . SER B 1 78 ? -12.453 10.469 15.797 1 71.25 78 SER B N 1
ATOM 1448 C CA . SER B 1 78 ? -13.227 9.273 16.109 1 71.25 78 SER B CA 1
ATOM 1449 C C . SER B 1 78 ? -12.859 8.727 17.484 1 71.25 78 SER B C 1
ATOM 1451 O O . SER B 1 78 ? -11.719 8.867 17.938 1 71.25 78 SER B O 1
ATOM 1453 N N . ALA B 1 79 ? -13.883 8.289 18.188 1 73 79 ALA B N 1
ATOM 1454 C CA . ALA B 1 79 ? -13.672 7.672 19.484 1 73 79 ALA B CA 1
ATOM 1455 C C . ALA B 1 79 ? -12.781 6.438 19.375 1 73 79 ALA B C 1
ATOM 1457 O O . ALA B 1 79 ? -12.078 6.074 20.328 1 73 79 ALA B O 1
ATOM 1458 N N . ILE B 1 80 ? -12.859 5.816 18.203 1 68.81 80 ILE B N 1
ATOM 1459 C CA . ILE B 1 80 ? -12.016 4.656 17.953 1 68.81 80 ILE B CA 1
ATOM 1460 C C . ILE B 1 80 ? -10.719 5.098 17.266 1 68.81 80 ILE B C 1
ATOM 1462 O O . ILE B 1 80 ? -10.75 5.723 16.203 1 68.81 80 ILE B O 1
ATOM 1466 N N . ASP B 1 81 ? -9.734 5.016 18 1 77.12 81 ASP B N 1
ATOM 1467 C CA . ASP B 1 81 ? -8.461 5.469 17.453 1 77.12 81 ASP B CA 1
ATOM 1468 C C . ASP B 1 81 ? -7.82 4.395 16.578 1 77.12 81 ASP B C 1
ATOM 1470 O O . ASP B 1 81 ? -6.68 3.994 16.812 1 77.12 81 ASP B O 1
ATOM 1474 N N . LEU B 1 82 ? -8.68 3.639 15.727 1 79 82 LEU B N 1
ATOM 1475 C CA . LEU B 1 82 ? -8.195 2.664 14.75 1 79 82 LEU B CA 1
ATOM 1476 C C . LEU B 1 82 ? -8.695 3.006 13.352 1 79 82 LEU B C 1
ATOM 1478 O O . LEU B 1 82 ? -9.828 3.453 13.18 1 79 82 LEU B O 1
ATOM 1482 N N . PRO B 1 83 ? -7.832 2.811 12.508 1 86.06 83 PRO B N 1
ATOM 1483 C CA . PRO B 1 83 ? -8.305 3.09 11.156 1 86.06 83 PRO B CA 1
ATOM 1484 C C . PRO B 1 83 ? -9.375 2.107 10.688 1 86.06 83 PRO B C 1
ATOM 1486 O O . PRO B 1 83 ? -9.336 0.928 11.039 1 86.06 83 PRO B O 1
ATOM 1489 N N . LEU B 1 84 ? -10.375 2.541 10.055 1 90.69 84 LEU B N 1
ATOM 1490 C CA . LEU B 1 84 ? -11.258 1.676 9.289 1 90.69 84 LEU B CA 1
ATOM 1491 C C . LEU B 1 84 ? -10.531 1.072 8.094 1 90.69 84 LEU B C 1
ATOM 1493 O O . LEU B 1 84 ? -9.961 1.799 7.277 1 90.69 84 LEU B O 1
ATOM 1497 N N . VAL B 1 85 ? -10.562 -0.229 8.078 1 92.75 85 VAL B N 1
ATOM 1498 C CA . VAL B 1 85 ? -9.844 -0.917 7.016 1 92.75 85 VAL B CA 1
ATOM 1499 C C . VAL B 1 85 ? -10.82 -1.668 6.121 1 92.75 85 VAL B C 1
ATOM 1501 O O . VAL B 1 85 ? -11.758 -2.301 6.613 1 92.75 85 VAL B O 1
ATOM 1504 N N . THR B 1 86 ? -10.633 -1.548 4.852 1 94.94 86 THR B N 1
ATOM 1505 C CA . THR B 1 86 ? -11.375 -2.297 3.846 1 94.94 86 THR B CA 1
ATOM 1506 C C . THR B 1 86 ? -10.43 -3.092 2.949 1 94.94 86 THR B C 1
ATOM 1508 O O . THR B 1 86 ? -9.547 -2.52 2.312 1 94.94 86 THR B O 1
ATOM 1511 N N . LYS B 1 87 ? -10.562 -4.391 2.936 1 96.75 87 LYS B N 1
ATOM 1512 C CA . LYS B 1 87 ? -9.781 -5.281 2.082 1 96.75 87 LYS B CA 1
ATOM 1513 C C . LYS B 1 87 ? -10.656 -5.918 1.007 1 96.75 87 LYS B C 1
ATOM 1515 O O . LYS B 1 87 ? -11.773 -6.359 1.289 1 96.75 87 LYS B O 1
ATOM 1520 N N . SER B 1 88 ? -10.172 -5.938 -0.19 1 96.88 88 SER B N 1
ATOM 1521 C CA . SER B 1 88 ? -10.992 -6.457 -1.276 1 96.88 88 SER B CA 1
ATOM 1522 C C . SER B 1 88 ? -10.156 -6.734 -2.521 1 96.88 88 SER B C 1
ATOM 1524 O O . SER B 1 88 ? -8.945 -6.496 -2.529 1 96.88 88 SER B O 1
ATOM 1526 N N . CYS B 1 89 ? -10.805 -7.301 -3.521 1 97.25 89 CYS B N 1
ATOM 1527 C CA . CYS B 1 89 ? -10.234 -7.57 -4.836 1 97.25 89 CYS B CA 1
ATOM 1528 C C . CYS B 1 89 ? -10.453 -6.391 -5.777 1 97.25 89 CYS B C 1
ATOM 1530 O O . CYS B 1 89 ? -11.516 -5.766 -5.766 1 97.25 89 CYS B O 1
ATOM 1532 N N . TYR B 1 90 ? -9.438 -6.121 -6.52 1 96.5 90 TYR B N 1
ATOM 1533 C CA . TYR B 1 90 ? -9.547 -5.051 -7.504 1 96.5 90 TYR B CA 1
ATOM 1534 C C . TYR B 1 90 ? -8.93 -5.465 -8.836 1 96.5 90 TYR B C 1
ATOM 1536 O O . TYR B 1 90 ? -8.047 -6.324 -8.875 1 96.5 90 TYR B O 1
ATOM 1544 N N . SER B 1 91 ? -9.445 -4.922 -9.9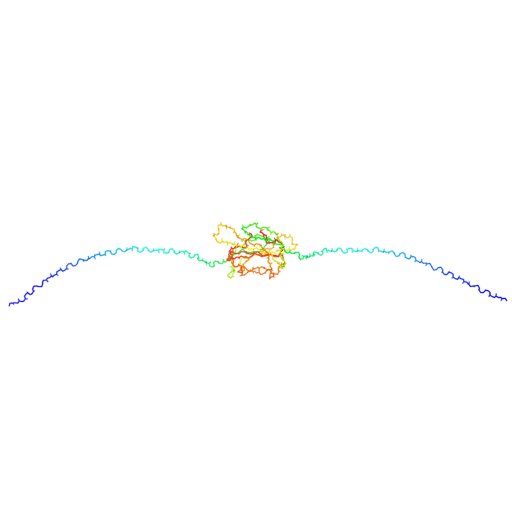3 1 94.75 91 SER B N 1
ATOM 1545 C CA . SER B 1 91 ? -8.844 -5.148 -11.242 1 94.75 91 SER B CA 1
ATOM 1546 C C . SER B 1 91 ? -7.582 -4.309 -11.422 1 94.75 91 SER B C 1
ATOM 1548 O O . SER B 1 91 ? -6.699 -4.668 -12.203 1 94.75 91 SER B O 1
ATOM 1550 N N . GLY B 1 92 ? -7.453 -3.164 -10.742 1 93.5 92 GLY B N 1
ATOM 1551 C CA . GLY B 1 92 ? -6.328 -2.246 -10.68 1 93.5 92 GLY B CA 1
ATOM 1552 C C . GLY B 1 92 ? -6.152 -1.605 -9.312 1 93.5 92 GLY B C 1
ATOM 1553 O O . GLY B 1 92 ? -7.055 -1.669 -8.477 1 93.5 92 GLY B O 1
ATOM 1554 N N . CYS B 1 93 ? -5 -1.04 -9.094 1 94.62 93 CYS B N 1
ATOM 1555 C CA . CYS B 1 93 ? -4.812 -0.286 -7.855 1 94.62 93 CYS B CA 1
ATOM 1556 C C . CYS B 1 93 ? -5.445 1.096 -7.957 1 94.62 93 CYS B C 1
ATOM 1558 O O . CYS B 1 93 ? -5.051 1.905 -8.797 1 94.62 93 CYS B O 1
ATOM 1560 N N . PRO B 1 94 ? -6.402 1.346 -7.156 1 94.25 94 PRO B N 1
ATOM 1561 C CA . PRO B 1 94 ? -7.098 2.627 -7.301 1 94.25 94 PRO B CA 1
ATOM 1562 C C . PRO B 1 94 ? -6.254 3.811 -6.832 1 94.25 94 PRO B C 1
ATOM 1564 O O . PRO B 1 94 ? -5.402 3.658 -5.953 1 94.25 94 PRO B O 1
ATOM 1567 N N . ASP B 1 95 ? -6.566 4.957 -7.441 1 91.88 95 ASP B N 1
ATOM 1568 C CA . ASP B 1 95 ? -5.969 6.199 -6.961 1 91.88 95 ASP B CA 1
ATOM 1569 C C . ASP B 1 95 ? -6.625 6.66 -5.66 1 91.88 95 ASP B C 1
ATOM 1571 O O . ASP B 1 95 ? -7.852 6.66 -5.543 1 91.88 95 ASP B O 1
ATOM 1575 N N . ILE B 1 96 ? -5.836 7.098 -4.785 1 92.06 96 ILE B N 1
ATOM 1576 C CA . ILE B 1 96 ? -6.34 7.496 -3.477 1 92.06 96 ILE B CA 1
ATOM 1577 C C . ILE B 1 96 ? -7.367 8.617 -3.639 1 92.06 96 ILE B C 1
ATOM 1579 O O . ILE B 1 96 ? -8.461 8.547 -3.08 1 92.06 96 ILE B O 1
ATOM 1583 N N . PRO B 1 97 ? -7.062 9.711 -4.484 1 90.81 97 PRO B N 1
ATOM 1584 C CA . PRO B 1 97 ? -8.062 10.766 -4.621 1 90.81 97 PRO B CA 1
ATOM 1585 C C . PRO B 1 97 ? -9.398 10.258 -5.16 1 90.81 97 PRO B C 1
ATOM 1587 O O . PRO B 1 97 ? -10.453 10.789 -4.809 1 90.81 97 PRO B O 1
ATOM 1590 N N . SER B 1 98 ? -9.398 9.234 -5.93 1 92.44 98 SER B N 1
ATOM 1591 C CA . SER B 1 98 ? -10.625 8.711 -6.52 1 92.44 98 SER B CA 1
ATOM 1592 C C . SER B 1 98 ? -11.508 8.055 -5.469 1 92.44 98 SER B C 1
ATOM 1594 O O . SER B 1 98 ? -12.695 7.809 -5.707 1 92.44 98 SER B O 1
ATOM 1596 N N . LEU B 1 99 ? -10.961 7.711 -4.301 1 92.5 99 LEU B N 1
ATOM 1597 C CA . LEU B 1 99 ? -11.695 7.035 -3.236 1 92.5 99 LEU B CA 1
ATOM 1598 C C . LEU B 1 99 ? -12.578 8.016 -2.477 1 92.5 99 LEU B C 1
ATOM 1600 O O . LEU B 1 99 ? -13.523 7.613 -1.798 1 92.5 99 LEU B O 1
ATOM 1604 N N . GLY B 1 100 ? -12.281 9.312 -2.502 1 90.5 100 GLY B N 1
ATOM 1605 C CA . GLY B 1 100 ? -13.078 10.32 -1.827 1 90.5 100 GLY B CA 1
ATOM 1606 C C . GLY B 1 100 ? -13.062 10.188 -0.316 1 90.5 100 GLY B C 1
ATOM 1607 O O . GLY B 1 100 ? -14.055 10.477 0.351 1 90.5 100 GLY B O 1
ATOM 1608 N N . LEU B 1 101 ? -11.977 9.711 0.271 1 88.25 101 LEU B N 1
ATOM 1609 C CA . LEU B 1 101 ? -11.938 9.375 1.69 1 88.25 101 LEU B CA 1
ATOM 1610 C C . LEU B 1 101 ? -11.141 10.414 2.473 1 88.25 101 LEU B C 1
ATOM 1612 O O . LEU B 1 101 ? -10.867 10.227 3.66 1 88.25 101 LEU B O 1
ATOM 1616 N N . GLY B 1 102 ? -10.633 11.484 1.858 1 83.75 102 GLY B N 1
ATOM 1617 C CA . GLY B 1 102 ? -9.891 12.516 2.557 1 83.75 102 GLY B CA 1
ATOM 1618 C C . GLY B 1 102 ? -8.391 12.258 2.578 1 83.75 102 GLY B C 1
ATOM 1619 O O . GLY B 1 102 ? -7.891 11.422 1.823 1 83.75 102 GLY B O 1
ATOM 1620 N N . PRO B 1 103 ? -7.59 12.969 3.438 1 80.56 103 PRO B N 1
ATOM 1621 C CA . PRO B 1 103 ? -6.125 12.93 3.365 1 80.56 103 PRO B CA 1
ATOM 1622 C C . PRO B 1 103 ? -5.52 11.812 4.207 1 80.56 103 PRO B C 1
ATOM 1624 O O . PRO B 1 103 ? -4.363 11.43 3.992 1 80.56 103 PRO B O 1
ATOM 1627 N N . ASP B 1 104 ? -6.262 11.344 5.227 1 85.81 104 ASP B N 1
ATOM 1628 C CA . ASP B 1 104 ? -5.715 10.328 6.117 1 85.81 104 ASP B CA 1
ATOM 1629 C C . ASP B 1 104 ? -6.031 8.922 5.609 1 85.81 104 ASP B C 1
ATOM 1631 O O . ASP B 1 104 ? -6.688 8.141 6.301 1 85.81 104 ASP B O 1
ATOM 1635 N N . VAL B 1 105 ? -5.598 8.766 4.371 1 90.38 105 VAL B N 1
ATOM 1636 C CA . VAL B 1 105 ? -5.875 7.496 3.707 1 90.38 105 VAL B CA 1
ATOM 1637 C C . VAL B 1 105 ? -4.562 6.785 3.373 1 90.38 105 VAL B C 1
ATOM 1639 O O . VAL B 1 105 ? -3.568 7.434 3.041 1 90.38 105 VAL B O 1
ATOM 1642 N N . SER B 1 106 ? -4.527 5.523 3.547 1 93.25 106 SER B N 1
ATOM 1643 C CA . SER B 1 106 ? -3.443 4.648 3.105 1 93.25 106 SER B CA 1
ATOM 1644 C C . SER B 1 106 ? -3.969 3.508 2.242 1 93.25 106 SER B C 1
ATOM 1646 O O . SER B 1 106 ? -5.066 2.998 2.479 1 93.25 106 SER B O 1
ATOM 1648 N N . ILE B 1 107 ? -3.209 3.172 1.279 1 95.62 107 ILE B N 1
ATOM 1649 C CA . ILE B 1 107 ? -3.604 2.062 0.419 1 95.62 107 ILE B CA 1
ATOM 1650 C C . ILE B 1 107 ? -2.445 1.077 0.282 1 95.62 107 ILE B C 1
ATOM 1652 O O . ILE B 1 107 ? -1.279 1.479 0.262 1 95.62 107 ILE B O 1
ATOM 1656 N N . VAL B 1 108 ? -2.752 -0.18 0.273 1 95.69 108 VAL B N 1
ATOM 1657 C CA . VAL B 1 108 ? -1.84 -1.272 -0.05 1 95.69 108 VAL B CA 1
ATOM 1658 C C . VAL B 1 108 ? -2.34 -2.016 -1.286 1 95.69 108 VAL B C 1
ATOM 1660 O O . VAL B 1 108 ? -3.516 -2.377 -1.367 1 95.69 108 VAL B O 1
ATOM 1663 N N . CYS B 1 109 ? -1.524 -2.152 -2.242 1 96.5 109 CYS B N 1
ATOM 1664 C CA . CYS B 1 109 ? -1.828 -2.947 -3.426 1 96.5 109 CYS B CA 1
ATOM 1665 C C . CYS B 1 109 ? -0.756 -4.004 -3.662 1 96.5 109 CYS B C 1
ATOM 1667 O O . CYS B 1 109 ? 0.438 -3.717 -3.561 1 96.5 109 CYS B O 1
ATOM 1669 N N . CYS B 1 110 ? -1.22 -5.215 -4.059 1 94.75 110 CYS B N 1
ATOM 1670 C CA . CYS B 1 110 ? -0.289 -6.297 -4.359 1 94.75 110 CYS B CA 1
ATOM 1671 C C . CYS B 1 110 ? -0.925 -7.32 -5.293 1 94.75 110 CYS B C 1
ATOM 1673 O O . CYS B 1 110 ? -2.139 -7.305 -5.504 1 94.75 110 CYS B O 1
ATOM 1675 N N . GLN B 1 111 ? -0.094 -8.219 -5.863 1 90.62 111 GLN B N 1
ATOM 1676 C CA . GLN B 1 111 ? -0.614 -8.992 -6.988 1 90.62 111 GLN B CA 1
ATOM 1677 C C . GLN B 1 111 ? -0.461 -10.492 -6.742 1 90.62 111 GLN B C 1
ATOM 1679 O O . GLN B 1 111 ? -0.404 -11.273 -7.691 1 90.62 111 GLN B O 1
ATOM 1684 N N . TYR B 1 112 ? -0.391 -10.945 -5.527 1 89.19 112 TYR B N 1
ATOM 1685 C CA . TYR B 1 112 ? -0.38 -12.375 -5.219 1 89.19 112 TYR B CA 1
ATOM 1686 C C . TYR B 1 112 ? -1.391 -12.703 -4.129 1 89.19 112 TYR B C 1
ATOM 1688 O O . TYR B 1 112 ? -1.864 -11.812 -3.422 1 89.19 112 TYR B O 1
ATOM 1696 N N . SER B 1 113 ? -1.728 -13.898 -4.062 1 91.69 113 SER B N 1
ATOM 1697 C CA . SER B 1 113 ? -2.824 -14.305 -3.191 1 91.69 113 SER B CA 1
ATOM 1698 C C . SER B 1 113 ? -2.529 -13.961 -1.734 1 91.69 113 SER B C 1
ATOM 1700 O O . SER B 1 113 ? -1.439 -14.242 -1.233 1 91.69 113 SER B O 1
ATOM 1702 N N . LEU B 1 114 ? -3.492 -13.25 -1.06 1 93.69 114 LEU B N 1
ATOM 1703 C CA . LEU B 1 114 ? -3.561 -12.992 0.374 1 93.69 114 LEU B CA 1
ATOM 1704 C C . LEU B 1 114 ? -2.457 -12.031 0.806 1 93.69 114 LEU B C 1
ATOM 1706 O O . LEU B 1 114 ? -2.076 -12 1.979 1 93.69 114 LEU B O 1
ATOM 1710 N N . CYS B 1 115 ? -1.971 -11.227 -0.114 1 90.88 115 CYS B N 1
ATOM 1711 C CA . CYS B 1 115 ? -0.869 -10.32 0.199 1 90.88 115 CYS B CA 1
ATOM 1712 C C . CYS B 1 115 ? -1.372 -9.078 0.916 1 90.88 115 CYS B C 1
ATOM 1714 O O . CYS B 1 115 ? -0.582 -8.312 1.474 1 90.88 115 CYS B O 1
ATOM 1716 N N . ASN B 1 116 ? -2.758 -8.742 0.87 1 93.62 116 ASN B N 1
ATOM 1717 C CA . ASN B 1 116 ? -3.287 -7.586 1.586 1 93.62 116 ASN B CA 1
ATOM 1718 C C . ASN B 1 116 ? -3.535 -7.906 3.059 1 93.62 116 ASN B C 1
ATOM 1720 O O . ASN B 1 116 ? -4.566 -7.527 3.613 1 93.62 116 ASN B O 1
ATOM 1724 N N . THR B 1 117 ? -2.564 -8.695 3.627 1 86.62 117 THR B N 1
ATOM 1725 C CA . THR B 1 117 ? -2.588 -9.055 5.039 1 86.62 117 THR B CA 1
ATOM 1726 C C . THR B 1 117 ? -1.796 -8.047 5.867 1 86.62 117 THR B C 1
ATOM 1728 O O . THR B 1 117 ? -0.976 -7.301 5.328 1 86.62 117 THR B O 1
ATOM 1731 N N . ASP B 1 118 ? -2.184 -7.797 7.062 1 73.44 118 ASP B N 1
ATOM 1732 C CA . ASP B 1 118 ? -1.487 -6.875 7.953 1 73.44 118 ASP B CA 1
ATOM 1733 C C . ASP B 1 118 ? -0.149 -7.453 8.406 1 73.44 118 ASP B C 1
ATOM 1735 O O . ASP B 1 118 ? 0.034 -8.672 8.422 1 73.44 118 ASP B O 1
#

Organism: Zalophus californianus (NCBI:txid9704)

Foldseek 3Di:
DDDPPPPDPPPPCPDPPPPPPPPPPPPPPPPPPPPPPPPPPQAAWEQFDKDQDDRGRIDGADPLFFKWKKKWAQDPPDPRRGTIIGIGTDNDFDDPVVVVRDDRMDMDIDGHHHPNDD/DPPPPPPPPPVPPPPPPPPPPPPPPPPPPPPPPPPPPPPPVQAAWEQFDKDQDDRGRIDGADPLFFKWKKKWAQDPPDPRRGTIIGIGTDNDFDDPVVVVRDDRMDMDIDGHHHPNDD

Sequence (236 aa):
MTFHAREVDVGSALPKASGKVETWPTFVAALGARPCHSLRTRGLNCHQCKGFGGCLNASRCPWGSNYCVSIGTRVPFSAIDLPLVTKSCYSGCPDIPSLGLGPDVSIVCCQYSLCNTDMTFHAREVDVGSALPKASGKVETWPTFVAALGARPCHSLRTRGLNCHQCKGFGGCLNASRCPWGSNYCVSIGTRVPFSAIDLPLVTKSCYSGCPDIPSLGLGPDVSIVCCQYSLCNTD

Secondary structure (DSSP, 8-state):
--------------------------------------------EEE-EEESS----EEEPPTT--EEEEEEE--TT-SS-S-EEEEEEESSPPPHHHH---SSEEEEEESSTT-S--/--------------------------------------------EEE-EEESS----EEEPPTT--EEEEEEE--TT-SS-S-EEEEEEESSPPPHHHH---SSEEEEEESSTT-S--